Protein AF-A0A7S0HM77-F1 (afdb_monomer_lite)

Foldseek 3Di:
DVVVVVVVVVVVVVVVVPPPCCVVVVVVLVVLVVVLVVVLCPDPDRPVSVVLLVVLLVQAAQALDADLCRFLLNSLVSLVVSCVVVVPDQQQSLVSVLSRYDDRVVVVLSPDPPVVVVVSPSGDDGSLRSLLVSCVPRHDPCSLVVLVVVCLVLLAADPPHDPVNSVVVLVVSVVSNVSVCVSPVVPDDPVVVSLVSNLVRYPDPVSSVVVVVVVVVVVVVVDDD

Radius of gyration: 23.41 Å; chains: 1; bounding box: 49×48×68 Å

Structure (mmCIF, N/CA/C/O backbone):
data_AF-A0A7S0HM77-F1
#
_entry.id   AF-A0A7S0HM77-F1
#
loop_
_atom_site.group_PDB
_atom_site.id
_atom_site.type_symbol
_atom_site.label_atom_id
_atom_site.label_alt_id
_atom_site.label_comp_id
_atom_site.label_asym_id
_atom_site.label_entity_id
_atom_site.label_seq_id
_atom_site.pdbx_PDB_ins_code
_atom_site.Cartn_x
_atom_site.Cartn_y
_atom_site.Cartn_z
_atom_site.occupancy
_atom_site.B_iso_or_equiv
_atom_site.auth_seq_id
_atom_site.auth_comp_id
_atom_site.auth_asym_id
_atom_site.auth_atom_id
_atom_site.pdbx_PDB_model_num
ATOM 1 N N . LEU A 1 1 ? -20.124 22.676 -26.990 1.00 45.91 1 LEU A N 1
ATOM 2 C CA . LEU A 1 1 ? -20.648 21.441 -27.622 1.00 45.91 1 LEU A CA 1
ATOM 3 C C . LEU A 1 1 ? -19.642 20.806 -28.589 1.00 45.91 1 LEU A C 1
ATOM 5 O O . LEU A 1 1 ? -19.719 19.599 -28.763 1.00 45.91 1 LEU A O 1
ATOM 9 N N . ASP A 1 2 ? -18.667 21.551 -29.132 1.00 46.31 2 ASP A N 1
ATOM 10 C CA . ASP A 1 2 ? -17.665 20.986 -30.058 1.00 46.31 2 ASP A CA 1
ATOM 11 C C . ASP A 1 2 ? -16.464 20.284 -29.394 1.00 46.31 2 ASP A C 1
ATOM 13 O O . ASP A 1 2 ? -16.026 19.252 -29.892 1.00 46.31 2 ASP A O 1
ATOM 17 N N . GLN A 1 3 ? -15.998 20.716 -28.215 1.00 39.06 3 GLN A N 1
ATOM 18 C CA . GLN A 1 3 ? -14.872 20.052 -27.520 1.00 39.06 3 GLN A CA 1
ATOM 19 C C . GLN A 1 3 ? -15.181 18.621 -27.051 1.00 39.06 3 GLN A C 1
ATOM 21 O O . GLN A 1 3 ? -14.311 17.755 -27.040 1.00 39.06 3 GLN A O 1
ATOM 26 N N . THR A 1 4 ? -16.436 18.334 -26.703 1.00 40.44 4 THR A N 1
ATOM 27 C CA . THR A 1 4 ? -16.858 16.992 -26.269 1.00 40.44 4 THR A CA 1
ATOM 28 C C . THR A 1 4 ? -16.917 16.004 -27.441 1.00 40.44 4 THR A C 1
ATOM 30 O O . THR A 1 4 ? -16.856 14.796 -27.237 1.00 40.44 4 THR A O 1
ATOM 33 N N . ARG A 1 5 ? -17.021 16.509 -28.678 1.00 35.56 5 ARG A N 1
ATOM 34 C CA . ARG A 1 5 ? -17.137 15.704 -29.900 1.00 35.56 5 ARG A CA 1
ATOM 35 C C . ARG A 1 5 ? -15.777 15.291 -30.466 1.00 35.56 5 ARG A C 1
ATOM 37 O O . ARG A 1 5 ? -15.691 14.214 -31.050 1.00 35.56 5 ARG A O 1
ATOM 44 N N . GLU A 1 6 ? -14.734 16.096 -30.259 1.00 42.84 6 GLU A N 1
ATOM 45 C CA . GLU A 1 6 ? -13.351 15.719 -30.588 1.00 42.84 6 GLU A CA 1
ATOM 46 C C . GLU A 1 6 ? -12.786 14.690 -29.606 1.00 42.84 6 GLU A C 1
ATOM 48 O O . GLU A 1 6 ? -12.268 13.669 -30.047 1.00 42.84 6 GLU A O 1
ATOM 53 N N . HIS A 1 7 ? -13.019 14.857 -28.298 1.00 38.28 7 HIS A N 1
ATOM 54 C CA . HIS A 1 7 ? -12.593 13.873 -27.290 1.00 38.28 7 HIS A CA 1
ATOM 55 C C . HIS A 1 7 ? -13.216 12.483 -27.514 1.00 38.28 7 HIS A C 1
ATOM 57 O O . HIS A 1 7 ? -12.565 11.460 -27.324 1.00 38.28 7 HIS A O 1
ATOM 63 N N . PHE A 1 8 ? -14.475 12.422 -27.963 1.00 33.50 8 PHE A N 1
ATOM 64 C CA . PHE A 1 8 ? -15.115 11.149 -28.309 1.00 33.50 8 PHE A CA 1
ATOM 65 C C . PHE A 1 8 ? -14.560 10.528 -29.596 1.00 33.50 8 PHE A C 1
ATOM 67 O O . PHE A 1 8 ? -14.579 9.306 -29.723 1.00 33.50 8 PHE A O 1
ATOM 74 N N . ARG A 1 9 ? -14.063 11.339 -30.538 1.00 36.72 9 ARG A N 1
ATOM 75 C CA . ARG A 1 9 ? -13.456 10.851 -31.782 1.00 36.72 9 ARG A CA 1
ATOM 76 C C . ARG A 1 9 ? -12.056 10.292 -31.528 1.00 36.72 9 ARG A C 1
ATOM 78 O O . ARG A 1 9 ? -11.776 9.204 -32.003 1.00 36.72 9 ARG A O 1
ATOM 85 N N . GLU A 1 10 ? -11.250 10.942 -30.691 1.00 39.28 10 GLU A N 1
ATOM 86 C CA . GLU A 1 10 ? -9.927 10.435 -30.287 1.00 39.28 10 GLU A CA 1
ATOM 87 C C . GLU A 1 10 ? -10.017 9.114 -29.508 1.00 39.28 10 GLU A C 1
ATOM 89 O O . GLU A 1 10 ? -9.254 8.185 -29.764 1.00 39.28 10 GLU A O 1
ATOM 94 N N . VAL A 1 11 ? -10.999 8.979 -28.608 1.00 38.69 11 VAL A N 1
ATOM 95 C CA . VAL A 1 11 ? -11.239 7.721 -27.878 1.00 38.69 11 VAL A CA 1
ATOM 96 C C . VAL A 1 11 ? -11.776 6.627 -28.808 1.00 38.69 11 VAL A C 1
ATOM 98 O O . VAL A 1 11 ? -11.404 5.463 -28.673 1.00 38.69 11 VAL A O 1
ATOM 101 N N . HIS A 1 12 ? -12.624 6.979 -29.777 1.00 33.72 12 HIS A N 1
ATOM 102 C CA . HIS A 1 12 ? -13.152 6.034 -30.762 1.00 33.72 12 HIS A CA 1
ATOM 103 C C . HIS A 1 12 ? -12.078 5.576 -31.767 1.00 33.72 12 HIS A C 1
ATOM 105 O O . HIS A 1 12 ? -12.023 4.392 -32.093 1.00 33.72 12 HIS A O 1
ATOM 111 N N . ASP A 1 13 ? -11.180 6.466 -32.195 1.00 34.53 13 ASP A N 1
ATOM 112 C CA . ASP A 1 13 ? -10.056 6.141 -33.081 1.00 34.53 13 ASP A CA 1
ATOM 113 C C . ASP A 1 13 ? -8.978 5.318 -32.352 1.00 34.53 13 ASP A C 1
ATOM 115 O O . ASP A 1 13 ? -8.419 4.386 -32.933 1.00 34.53 13 ASP A O 1
ATOM 119 N N . ALA A 1 14 ? -8.766 5.553 -31.049 1.00 36.50 14 ALA A N 1
ATOM 120 C CA . ALA A 1 14 ? -7.913 4.713 -30.200 1.00 36.50 14 ALA A CA 1
ATOM 121 C C . ALA A 1 14 ? -8.467 3.285 -30.011 1.00 36.50 14 ALA A C 1
ATOM 123 O O . ALA A 1 14 ? -7.701 2.329 -29.884 1.00 36.50 14 ALA A O 1
ATOM 124 N N . LEU A 1 15 ? -9.794 3.117 -30.026 1.00 32.94 15 LEU A N 1
ATOM 125 C CA . LEU A 1 15 ? -10.459 1.812 -29.920 1.00 32.94 15 LEU A CA 1
ATOM 126 C C . LEU A 1 15 ? -10.602 1.095 -31.278 1.00 32.94 15 LEU A C 1
ATOM 128 O O . LEU A 1 15 ? -10.691 -0.133 -31.317 1.00 32.94 15 LEU A O 1
ATOM 132 N N . ALA A 1 16 ? -10.581 1.829 -32.397 1.00 30.67 16 ALA A N 1
ATOM 133 C CA . ALA A 1 16 ? -10.726 1.284 -33.751 1.00 30.67 16 ALA A CA 1
ATOM 134 C C . ALA A 1 16 ? -9.478 0.539 -34.276 1.00 30.67 16 ALA A C 1
ATOM 136 O O . ALA A 1 16 ? -9.572 -0.214 -35.246 1.00 30.67 16 ALA A O 1
ATOM 137 N N . PHE A 1 17 ? -8.323 0.675 -33.617 1.00 34.56 17 PHE A N 1
ATOM 138 C CA . PHE A 1 17 ? -7.067 -0.002 -33.985 1.00 34.56 17 PHE A CA 1
ATOM 139 C C . PHE A 1 17 ? -6.995 -1.498 -33.602 1.00 34.56 17 PHE A C 1
ATOM 141 O O . PHE A 1 17 ? -6.012 -2.180 -33.906 1.00 34.56 17 PHE A O 1
ATOM 148 N N . LEU A 1 18 ? -8.022 -2.033 -32.936 1.00 39.44 18 LEU A N 1
ATOM 149 C CA . LEU A 1 18 ? -7.933 -3.298 -32.200 1.00 39.44 18 LEU A CA 1
ATOM 150 C C . LEU A 1 18 ? -8.139 -4.630 -32.962 1.00 39.44 18 LEU A C 1
ATOM 152 O O . LEU A 1 18 ? -7.709 -5.637 -32.408 1.00 39.44 18 LEU A O 1
ATOM 156 N N . PRO A 1 19 ? -8.692 -4.760 -34.189 1.00 30.61 19 PRO A N 1
ATOM 157 C CA . PRO A 1 19 ? -8.854 -6.111 -34.759 1.00 30.61 19 PRO A CA 1
ATOM 158 C C . PRO A 1 19 ? -7.646 -6.629 -35.561 1.00 30.61 19 PRO A C 1
ATOM 160 O O . PRO A 1 19 ? -7.398 -7.831 -35.583 1.00 30.61 19 PRO A O 1
ATOM 163 N N . GLY A 1 20 ? -6.889 -5.747 -36.228 1.00 29.81 20 GLY A N 1
ATOM 164 C CA . GLY A 1 20 ? -5.808 -6.144 -37.150 1.00 29.81 20 GLY A CA 1
ATOM 165 C C . GLY A 1 20 ? -4.398 -6.156 -36.546 1.00 29.81 20 GLY A C 1
ATOM 166 O O . GLY A 1 20 ? -3.536 -6.896 -37.013 1.00 29.81 20 GLY A O 1
ATOM 167 N N . CYS A 1 21 ? -4.156 -5.369 -35.490 1.00 30.28 21 CYS A N 1
ATOM 168 C CA . CYS A 1 21 ? -2.819 -5.173 -34.916 1.00 30.28 21 CYS A CA 1
ATO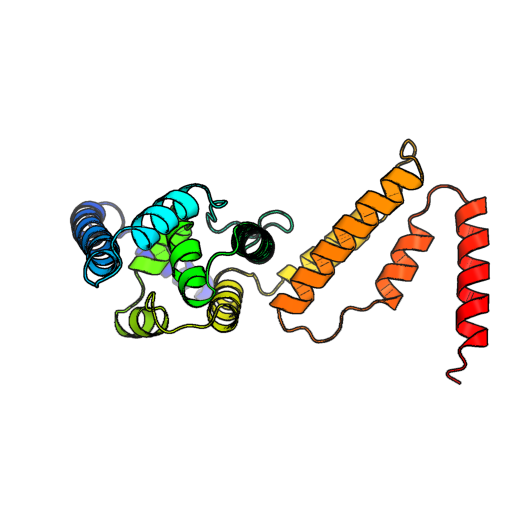M 169 C C . CYS A 1 21 ? -2.419 -6.257 -33.893 1.00 30.28 21 CYS A C 1
ATOM 171 O O . CYS A 1 21 ? -1.231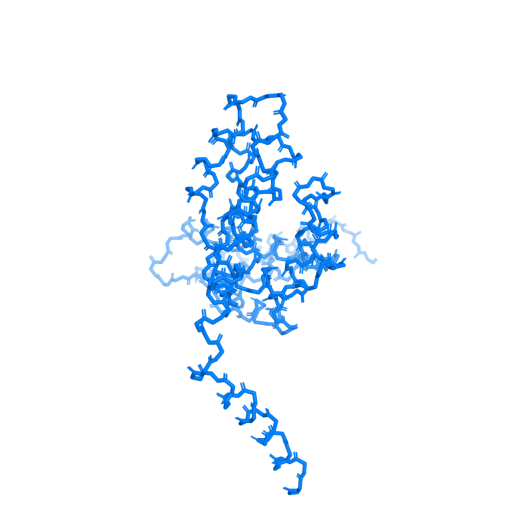 -6.499 -33.675 1.00 30.28 21 CYS A O 1
ATOM 173 N N . MET A 1 22 ? -3.391 -6.980 -33.318 1.00 29.48 22 MET A N 1
ATOM 174 C CA . MET A 1 22 ? -3.129 -7.958 -32.250 1.00 29.48 22 MET A CA 1
ATOM 175 C C . MET A 1 22 ? -2.257 -9.144 -32.688 1.00 29.48 22 MET A C 1
ATOM 177 O O . MET A 1 22 ? -1.504 -9.665 -31.872 1.00 29.48 22 MET A O 1
ATOM 181 N N . HIS A 1 23 ? -2.295 -9.563 -33.958 1.00 31.00 23 HIS A N 1
ATOM 182 C CA . HIS A 1 23 ? -1.483 -10.700 -34.425 1.00 31.00 23 HIS A CA 1
ATOM 183 C C . HIS A 1 23 ? 0.008 -10.349 -34.592 1.00 31.00 23 HIS A C 1
ATOM 185 O O . HIS A 1 23 ? 0.880 -11.151 -34.252 1.00 31.00 23 HIS A O 1
ATOM 191 N N . GLN A 1 24 ? 0.322 -9.139 -35.066 1.00 30.73 24 GLN A N 1
ATOM 192 C CA . GLN A 1 24 ? 1.709 -8.671 -35.179 1.00 30.73 24 GLN A CA 1
ATOM 193 C C . GLN A 1 24 ? 2.266 -8.234 -33.820 1.00 30.73 24 GLN A C 1
ATOM 195 O O . GLN A 1 24 ? 3.401 -8.578 -33.494 1.00 30.73 24 GLN A O 1
ATOM 200 N N . GLN A 1 25 ? 1.456 -7.576 -32.983 1.00 33.28 25 GLN A N 1
ATOM 201 C CA . GLN A 1 25 ? 1.860 -7.203 -31.627 1.00 33.28 25 GLN A CA 1
ATOM 202 C C . GLN A 1 25 ? 2.093 -8.426 -30.739 1.00 33.28 25 GLN A C 1
ATOM 204 O O . GLN A 1 25 ? 3.111 -8.460 -30.064 1.00 33.28 25 GLN A O 1
ATOM 209 N N . ALA A 1 26 ? 1.253 -9.469 -30.787 1.00 33.00 26 ALA A N 1
ATOM 210 C CA . ALA A 1 26 ? 1.479 -10.697 -30.013 1.00 33.00 26 ALA A CA 1
ATOM 211 C C . ALA A 1 26 ? 2.798 -11.406 -30.378 1.00 33.00 26 ALA A C 1
ATOM 213 O O . ALA A 1 26 ? 3.449 -11.988 -29.511 1.00 33.00 26 ALA A O 1
ATOM 214 N N . THR A 1 27 ? 3.220 -11.322 -31.643 1.00 37.81 27 THR A N 1
ATOM 215 C CA . THR A 1 27 ? 4.477 -11.925 -32.113 1.00 37.81 27 THR A CA 1
ATOM 216 C C . THR A 1 27 ? 5.689 -11.131 -31.615 1.00 37.81 27 THR A C 1
ATOM 218 O O . THR A 1 27 ? 6.598 -11.708 -31.024 1.00 37.81 27 THR A O 1
ATOM 221 N N . VAL A 1 28 ? 5.656 -9.798 -31.739 1.00 40.00 28 VAL A N 1
ATOM 222 C CA . VAL A 1 28 ? 6.712 -8.901 -31.229 1.00 40.00 28 VAL A CA 1
ATOM 223 C C . VAL A 1 28 ? 6.779 -8.916 -29.694 1.00 40.00 28 VAL A C 1
ATOM 225 O O . VAL A 1 28 ? 7.864 -8.891 -29.116 1.00 40.00 28 VAL A O 1
ATOM 228 N N . LEU A 1 29 ? 5.630 -9.013 -29.018 1.00 38.53 29 LEU A N 1
ATOM 229 C CA . LEU A 1 29 ? 5.520 -9.188 -27.567 1.00 38.53 29 LEU A CA 1
ATOM 230 C C . LEU A 1 29 ? 6.148 -10.512 -27.124 1.00 38.53 29 LEU A C 1
ATOM 232 O O . LEU A 1 29 ? 6.959 -10.516 -26.204 1.00 38.53 29 LEU A O 1
ATOM 236 N N . GLY A 1 30 ? 5.853 -11.615 -27.819 1.00 40.03 30 GLY A N 1
ATOM 237 C CA . GLY A 1 30 ? 6.445 -12.922 -27.529 1.00 40.03 30 GLY A CA 1
ATOM 238 C C . GLY A 1 30 ? 7.963 -12.975 -27.751 1.00 40.03 30 GLY A C 1
ATOM 239 O O . GLY A 1 30 ? 8.663 -13.701 -27.045 1.00 40.03 30 GLY A O 1
ATOM 240 N N . GLU A 1 31 ? 8.496 -12.198 -28.696 1.00 41.75 31 GLU A N 1
ATOM 241 C CA . GLU A 1 31 ? 9.940 -12.071 -28.936 1.00 41.75 31 GLU A CA 1
ATOM 242 C C . GLU A 1 31 ? 10.631 -11.195 -27.885 1.00 41.75 31 GLU A C 1
ATOM 244 O O . GLU A 1 31 ? 11.683 -11.580 -27.372 1.00 41.75 31 GLU A O 1
ATOM 249 N N . LYS A 1 32 ? 10.017 -10.074 -27.486 1.00 41.59 32 LYS A N 1
ATOM 250 C CA . LYS A 1 32 ? 10.525 -9.212 -26.406 1.00 41.59 32 LYS A CA 1
ATOM 251 C C . LYS A 1 32 ? 10.455 -9.886 -25.036 1.00 41.59 32 LYS A C 1
ATOM 253 O O . LYS A 1 32 ? 11.398 -9.771 -24.260 1.00 41.59 32 LYS A O 1
ATOM 258 N N . GLU A 1 33 ? 9.400 -10.650 -24.752 1.00 45.00 33 GLU A N 1
ATOM 259 C CA . GLU A 1 33 ? 9.308 -11.470 -23.538 1.00 45.00 33 GLU A CA 1
ATOM 260 C C . GLU A 1 33 ? 10.389 -12.555 -23.513 1.00 45.00 33 GLU A C 1
ATOM 262 O O . GLU A 1 33 ? 11.032 -12.760 -22.484 1.00 45.00 33 GLU A O 1
ATOM 267 N N . LYS A 1 34 ? 10.652 -13.219 -24.646 1.00 48.22 34 LYS A N 1
ATOM 268 C CA . LYS A 1 34 ? 11.762 -14.176 -24.757 1.00 48.22 34 LYS A CA 1
ATOM 269 C C . LYS A 1 34 ? 13.121 -13.501 -24.601 1.00 48.22 34 LYS A C 1
ATOM 271 O O . LYS A 1 34 ? 13.978 -14.080 -23.946 1.00 48.22 34 LYS A O 1
ATOM 276 N N . ALA A 1 35 ? 13.321 -12.302 -25.146 1.00 48.34 35 ALA A N 1
ATOM 277 C CA . ALA A 1 35 ? 14.562 -11.546 -24.997 1.00 48.34 35 ALA A CA 1
ATOM 278 C C . ALA A 1 35 ? 14.788 -11.099 -23.543 1.00 48.34 35 ALA A C 1
ATOM 280 O O . ALA A 1 35 ? 15.867 -11.331 -23.010 1.00 48.34 35 ALA A O 1
ATOM 281 N N . PHE A 1 36 ? 13.758 -10.583 -22.864 1.00 46.31 36 PHE A N 1
ATOM 282 C CA . PHE A 1 36 ? 13.791 -10.233 -21.437 1.00 46.31 36 PHE A CA 1
ATOM 283 C C . PHE A 1 36 ? 14.129 -11.453 -20.561 1.00 46.31 36 PHE A C 1
ATOM 285 O O . PHE A 1 36 ? 15.032 -11.400 -19.730 1.00 46.31 36 PHE A O 1
ATOM 292 N N . LEU A 1 37 ? 13.473 -12.594 -20.809 1.00 49.38 37 LEU A N 1
ATOM 293 C CA . LEU A 1 37 ? 13.734 -13.861 -20.108 1.00 49.38 37 LEU A CA 1
ATOM 294 C C . LEU A 1 37 ? 15.070 -14.524 -20.503 1.00 49.38 37 LEU A C 1
ATOM 296 O O . LEU A 1 37 ? 15.586 -15.372 -19.772 1.00 49.38 37 LEU A O 1
ATOM 300 N N . SER A 1 38 ? 15.629 -14.178 -21.665 1.00 43.44 38 SER A N 1
ATOM 301 C CA . SER A 1 38 ? 16.917 -14.690 -22.144 1.00 43.44 38 SER A CA 1
ATOM 302 C C . SER A 1 38 ? 18.091 -13.834 -21.664 1.00 43.44 38 SER A C 1
ATOM 304 O O . SER A 1 38 ? 19.146 -14.392 -21.370 1.00 43.44 38 SER A O 1
ATOM 306 N N . SER A 1 39 ? 17.915 -12.518 -21.511 1.00 44.31 39 SER A N 1
ATOM 307 C CA . SER A 1 39 ? 18.938 -11.609 -20.969 1.00 44.31 39 SER A CA 1
ATOM 308 C C . SER A 1 39 ? 19.244 -11.914 -19.499 1.00 44.31 39 SER A C 1
ATOM 310 O O . SER A 1 39 ? 20.382 -11.798 -19.059 1.00 44.31 39 SER A O 1
ATOM 312 N N . THR A 1 40 ? 18.272 -12.456 -18.757 1.00 43.75 40 THR A N 1
ATOM 313 C CA . THR A 1 40 ? 18.495 -12.972 -17.397 1.00 43.75 40 THR A CA 1
ATOM 314 C C . THR A 1 40 ? 19.366 -14.240 -17.333 1.00 43.75 40 THR A C 1
ATOM 316 O O . THR A 1 40 ? 19.809 -14.611 -16.244 1.00 43.75 40 THR A O 1
ATOM 319 N N . ASN A 1 41 ? 19.642 -14.911 -18.463 1.00 43.22 41 ASN A N 1
ATOM 320 C CA . ASN A 1 41 ? 20.392 -16.177 -18.510 1.00 43.22 41 ASN A CA 1
ATOM 321 C C . ASN A 1 41 ? 21.883 -16.035 -18.870 1.00 43.22 41 ASN A C 1
ATOM 323 O O . ASN A 1 41 ? 22.628 -17.003 -18.699 1.00 43.22 41 ASN A O 1
ATOM 327 N N . SER A 1 42 ? 22.352 -14.880 -19.349 1.00 37.91 42 SER A N 1
ATOM 328 C CA . SER A 1 42 ? 23.751 -14.701 -19.763 1.00 37.91 42 SER A CA 1
ATOM 329 C C . SER A 1 42 ? 24.575 -13.984 -18.692 1.00 37.91 42 SER A C 1
ATOM 331 O O . SER A 1 42 ? 24.702 -12.766 -18.695 1.00 37.91 42 SER A O 1
ATOM 333 N N . GLY A 1 43 ? 25.155 -14.750 -17.766 1.00 36.75 43 GLY A N 1
ATOM 334 C CA . GLY A 1 43 ? 26.163 -14.254 -16.828 1.00 36.75 43 GLY A CA 1
ATOM 335 C C . GLY A 1 43 ? 26.427 -15.233 -15.687 1.00 36.75 43 GLY A C 1
ATOM 336 O O . GLY A 1 43 ? 25.509 -15.762 -15.070 1.00 36.75 43 GLY A O 1
ATOM 337 N N . THR A 1 44 ? 27.697 -15.502 -15.422 1.00 37.41 44 THR A N 1
ATOM 338 C CA . THR A 1 44 ? 28.247 -16.446 -14.437 1.00 37.41 44 THR A CA 1
ATOM 339 C C . THR A 1 44 ? 27.592 -16.347 -13.049 1.00 37.41 44 THR A C 1
ATOM 341 O O . THR A 1 44 ? 27.890 -15.451 -12.269 1.00 37.41 44 THR A O 1
ATOM 344 N N . GLY A 1 45 ? 26.674 -17.273 -12.753 1.00 40.31 45 GLY A N 1
ATOM 345 C CA . GLY A 1 45 ? 25.928 -17.353 -11.486 1.00 40.31 45 GLY A CA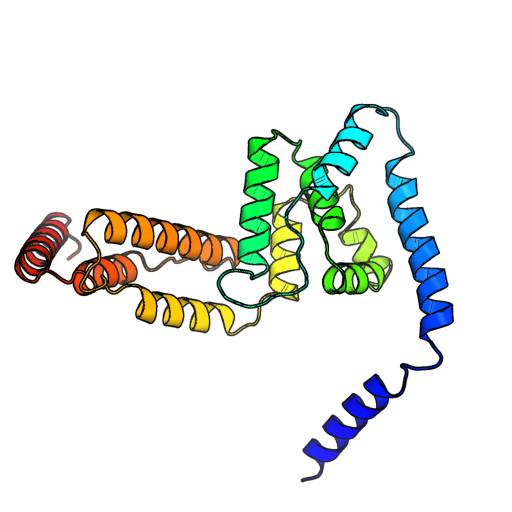 1
ATOM 346 C C . GLY A 1 45 ? 24.630 -18.160 -11.623 1.00 40.31 45 GLY A C 1
ATOM 347 O O . GLY A 1 45 ? 23.568 -17.727 -11.188 1.00 40.31 45 GLY A O 1
ATOM 348 N N . SER A 1 46 ? 24.685 -19.304 -12.314 1.00 44.53 46 SER A N 1
ATOM 349 C CA . SER A 1 46 ? 23.507 -20.009 -12.853 1.00 44.53 46 SER A CA 1
ATOM 350 C C . SER A 1 46 ? 22.585 -20.673 -11.810 1.00 44.53 46 SER A C 1
ATOM 352 O O . SER A 1 46 ? 21.499 -21.115 -12.193 1.00 44.53 46 SER A O 1
ATOM 354 N N . ALA A 1 47 ? 22.987 -20.787 -10.541 1.00 42.75 47 ALA A N 1
ATOM 355 C CA . ALA A 1 47 ? 22.165 -21.409 -9.496 1.00 42.75 47 ALA A CA 1
ATOM 356 C C . ALA A 1 47 ? 21.196 -20.392 -8.859 1.00 42.75 47 ALA A C 1
ATOM 358 O O . ALA A 1 47 ? 19.989 -20.538 -9.007 1.00 42.75 47 ALA A O 1
ATOM 359 N N . GLY A 1 48 ? 21.706 -19.288 -8.296 1.00 50.34 48 GLY A N 1
ATOM 360 C CA . GLY A 1 48 ? 20.877 -18.302 -7.581 1.00 50.34 48 GLY A CA 1
ATOM 361 C C . GLY A 1 48 ? 19.863 -17.541 -8.451 1.00 50.34 48 GLY A C 1
ATOM 362 O O . GLY A 1 48 ? 18.771 -17.230 -7.988 1.00 50.34 48 GLY A O 1
ATOM 363 N N . ARG A 1 49 ? 20.156 -17.294 -9.739 1.00 51.41 49 ARG A N 1
ATOM 364 C CA . ARG A 1 49 ? 19.228 -16.580 -10.646 1.00 51.41 49 ARG A CA 1
ATOM 365 C C . ARG A 1 49 ? 17.982 -17.382 -11.029 1.00 51.41 49 ARG A C 1
ATOM 367 O O . ARG A 1 49 ? 16.903 -16.808 -11.173 1.00 51.41 49 ARG A O 1
ATOM 374 N N . LYS A 1 50 ? 18.100 -18.709 -11.164 1.00 56.16 50 LYS A N 1
ATOM 375 C CA . LYS A 1 50 ? 16.940 -19.581 -11.430 1.00 56.16 50 LYS A CA 1
ATOM 376 C C . LYS A 1 50 ? 16.008 -19.651 -10.222 1.00 56.16 50 LYS A C 1
ATOM 378 O O . LYS A 1 50 ? 14.791 -19.711 -10.401 1.00 56.16 50 LYS A O 1
ATOM 383 N N . ASP A 1 51 ? 16.575 -19.583 -9.022 1.00 69.12 51 ASP A N 1
ATOM 384 C CA . ASP A 1 51 ? 15.821 -19.596 -7.771 1.00 69.12 51 ASP A CA 1
ATOM 385 C C . ASP A 1 51 ? 15.012 -18.306 -7.589 1.00 69.12 51 ASP A C 1
ATOM 387 O O . ASP A 1 51 ? 13.834 -18.371 -7.240 1.00 69.12 51 ASP A O 1
ATOM 391 N N . ILE A 1 52 ? 15.578 -17.149 -7.949 1.00 70.88 52 ILE A N 1
ATOM 392 C CA . ILE A 1 52 ? 14.867 -15.859 -7.906 1.00 70.88 52 ILE A CA 1
ATOM 393 C C . ILE A 1 52 ? 13.721 -15.820 -8.906 1.00 70.88 52 ILE A C 1
ATOM 395 O O . ILE A 1 52 ? 12.628 -15.390 -8.561 1.00 70.88 52 ILE A O 1
ATOM 399 N N . TYR A 1 53 ? 13.926 -16.301 -10.135 1.00 74.62 53 TYR A N 1
ATOM 400 C CA . TYR A 1 53 ? 12.848 -16.351 -11.122 1.00 74.62 53 TYR A CA 1
ATOM 401 C C . TYR A 1 53 ? 11.686 -17.239 -10.657 1.00 74.62 53 TYR A C 1
ATOM 403 O O . TYR A 1 53 ? 10.517 -16.908 -10.865 1.00 74.62 53 TYR A O 1
ATOM 411 N N . LYS A 1 54 ? 12.001 -18.368 -10.009 1.00 79.44 54 LYS A N 1
ATOM 412 C CA . LYS A 1 54 ? 10.998 -19.262 -9.427 1.00 79.44 54 LYS A CA 1
ATOM 413 C C . LYS A 1 54 ? 10.260 -18.583 -8.271 1.00 79.44 54 LYS A C 1
ATOM 415 O O . LYS A 1 54 ? 9.038 -18.577 -8.283 1.00 79.44 54 LYS A O 1
ATOM 420 N N . PHE A 1 55 ? 10.984 -17.949 -7.352 1.00 85.50 55 PHE A N 1
ATOM 421 C CA . PHE A 1 55 ? 10.406 -17.180 -6.249 1.00 85.50 55 PHE A CA 1
ATOM 422 C C . PHE A 1 55 ? 9.524 -16.019 -6.737 1.00 85.50 55 PHE A C 1
ATOM 424 O O . PHE A 1 55 ? 8.396 -15.847 -6.287 1.00 85.50 55 PHE A O 1
ATOM 431 N N . ALA A 1 56 ? 9.989 -15.254 -7.723 1.00 83.62 56 ALA A N 1
ATOM 432 C CA . ALA A 1 56 ? 9.280 -14.093 -8.252 1.00 83.62 56 ALA A CA 1
ATOM 433 C C . ALA A 1 56 ? 7.955 -14.454 -8.948 1.00 83.62 56 ALA A C 1
ATOM 435 O O . ALA A 1 56 ? 7.052 -13.622 -9.083 1.00 83.62 56 ALA A O 1
ATOM 436 N N . LYS A 1 57 ? 7.792 -15.711 -9.383 1.00 83.69 57 LYS A N 1
ATOM 437 C CA . LYS A 1 57 ? 6.497 -16.206 -9.866 1.00 83.69 57 LYS A CA 1
ATOM 438 C C . LYS A 1 57 ? 5.459 -16.319 -8.757 1.00 83.69 57 LYS A C 1
ATOM 440 O O . LYS A 1 57 ? 4.291 -16.074 -9.060 1.00 83.69 57 LYS A O 1
ATOM 445 N N . ASP A 1 58 ? 5.899 -16.622 -7.541 1.00 87.94 58 ASP A N 1
ATOM 446 C CA . ASP A 1 58 ? 5.057 -16.819 -6.360 1.00 87.94 58 ASP A CA 1
ATOM 447 C C . ASP A 1 58 ? 4.740 -15.498 -5.636 1.00 87.94 58 ASP A C 1
ATOM 449 O O . ASP A 1 58 ? 3.846 -15.454 -4.790 1.00 87.94 58 ASP A O 1
ATOM 453 N N . LEU A 1 59 ? 5.420 -14.401 -5.996 1.00 91.31 59 LEU A N 1
ATOM 454 C CA . LEU A 1 59 ? 5.076 -13.064 -5.516 1.00 91.31 59 LEU A CA 1
ATOM 455 C C . LEU A 1 59 ? 3.639 -12.670 -5.914 1.00 91.31 59 LEU A C 1
ATOM 457 O O . LEU A 1 59 ? 3.185 -13.015 -7.017 1.00 91.31 59 LEU A O 1
ATOM 461 N N . PRO A 1 60 ? 2.940 -11.889 -5.062 1.00 92.25 60 PRO A N 1
ATOM 462 C CA . PRO A 1 60 ? 1.631 -11.331 -5.385 1.00 92.25 60 PRO A CA 1
ATOM 463 C C . PRO A 1 60 ? 1.646 -10.633 -6.744 1.00 92.25 60 PRO A C 1
ATOM 465 O O . PRO A 1 60 ? 2.573 -9.886 -7.053 1.00 92.25 60 PRO A O 1
ATOM 468 N N . LYS A 1 61 ? 0.617 -10.865 -7.564 1.00 93.38 61 LYS A N 1
ATOM 469 C CA . LYS A 1 61 ? 0.510 -10.225 -8.879 1.00 93.38 61 LYS A CA 1
ATOM 470 C C . LYS A 1 61 ? -0.165 -8.867 -8.778 1.00 93.38 61 LYS A C 1
ATOM 472 O O . LYS A 1 61 ? -1.162 -8.729 -8.076 1.00 93.38 61 LYS A O 1
ATOM 477 N N . PHE A 1 62 ? 0.345 -7.910 -9.545 1.00 93.25 62 PHE A N 1
ATOM 478 C CA . PHE A 1 62 ? -0.297 -6.614 -9.751 1.00 93.25 62 PHE A CA 1
ATOM 479 C C . PHE A 1 62 ? -0.980 -6.572 -11.114 1.00 93.25 62 PHE A C 1
ATOM 481 O O . PHE A 1 62 ? -0.327 -6.822 -12.126 1.00 93.25 62 PHE A O 1
ATOM 488 N N . ASN A 1 63 ? -2.274 -6.252 -11.164 1.00 91.06 63 ASN A N 1
ATOM 489 C CA . ASN A 1 63 ? -3.046 -6.155 -12.407 1.00 91.06 63 ASN A CA 1
ATOM 490 C C . ASN A 1 63 ? -3.511 -4.725 -12.714 1.00 91.06 63 ASN A C 1
ATOM 492 O O . ASN A 1 63 ? -4.356 -4.545 -13.589 1.00 91.06 63 ASN A O 1
ATOM 496 N N . GLY A 1 64 ? -2.948 -3.713 -12.050 1.00 86.38 64 GLY A N 1
ATOM 497 C CA . GLY A 1 64 ? -3.333 -2.317 -12.261 1.00 86.38 64 GLY A CA 1
ATOM 498 C C . GLY A 1 64 ? -4.513 -1.873 -11.399 1.00 86.38 64 GLY A C 1
ATOM 499 O O . GLY A 1 64 ? -5.189 -0.905 -11.738 1.00 86.38 64 GLY A O 1
ATOM 500 N N . GLU A 1 65 ? -4.801 -2.588 -10.311 1.00 88.56 65 GLU A N 1
ATOM 501 C CA . GLU A 1 65 ? -5.835 -2.201 -9.363 1.00 88.56 65 GLU A CA 1
ATOM 502 C C . GLU A 1 65 ? -5.483 -0.872 -8.665 1.00 88.56 65 GLU A C 1
ATOM 504 O O . GLU A 1 65 ? -4.345 -0.633 -8.256 1.00 88.56 65 GLU A O 1
ATOM 509 N N . CYS A 1 66 ? -6.484 -0.002 -8.499 1.00 83.19 66 CYS A N 1
ATOM 510 C CA . CYS A 1 66 ? -6.338 1.321 -7.871 1.00 83.19 66 CYS A CA 1
ATOM 511 C C . CYS A 1 66 ? -7.177 1.476 -6.592 1.00 83.19 66 CYS A C 1
ATOM 513 O O . CYS A 1 66 ? -7.321 2.585 -6.069 1.00 83.19 66 CYS A O 1
ATOM 515 N N . ASP A 1 67 ? -7.783 0.394 -6.099 1.00 83.31 67 ASP A N 1
ATOM 516 C CA . ASP A 1 67 ? -8.532 0.424 -4.846 1.00 83.31 67 ASP A CA 1
ATOM 517 C C . ASP A 1 67 ? -7.598 0.484 -3.632 1.00 83.31 67 ASP A C 1
ATOM 519 O O . ASP A 1 67 ? -6.428 0.134 -3.694 1.00 83.31 67 ASP A O 1
ATOM 523 N N . ILE A 1 68 ? -8.115 0.944 -2.496 1.00 79.44 68 ILE A N 1
ATOM 524 C CA . ILE A 1 68 ? -7.295 1.238 -1.312 1.00 79.44 68 ILE A CA 1
ATOM 525 C C . ILE A 1 68 ? -6.589 -0.005 -0.762 1.00 79.44 68 ILE A C 1
ATOM 527 O O . ILE A 1 68 ? -5.514 0.135 -0.188 1.00 79.44 68 ILE A O 1
ATOM 531 N N . ASN A 1 69 ? -7.167 -1.196 -0.944 1.00 81.06 69 ASN A N 1
ATOM 532 C CA . ASN A 1 69 ? -6.643 -2.440 -0.381 1.00 81.06 69 ASN A CA 1
ATOM 533 C C . ASN A 1 69 ? -5.750 -3.215 -1.365 1.00 81.06 69 ASN A C 1
ATOM 535 O O . ASN A 1 69 ? -4.972 -4.055 -0.925 1.00 81.06 69 ASN A O 1
ATOM 539 N N . ARG A 1 70 ? -5.874 -2.975 -2.676 1.00 85.44 70 ARG A N 1
ATOM 540 C CA . ARG A 1 70 ? -5.104 -3.651 -3.736 1.00 85.44 70 ARG A CA 1
ATOM 541 C C . ARG A 1 70 ? -4.343 -2.684 -4.644 1.00 85.44 70 ARG A C 1
ATOM 543 O O . ARG A 1 70 ? -3.899 -3.076 -5.713 1.00 85.44 70 ARG A O 1
ATOM 550 N N . SER A 1 71 ? -4.174 -1.430 -4.231 1.00 88.62 71 SER A N 1
ATOM 551 C CA . SER A 1 71 ? -3.418 -0.428 -4.986 1.00 88.62 71 SER A CA 1
ATOM 552 C C . SER A 1 71 ? -1.971 -0.848 -5.230 1.00 88.62 71 SER A C 1
ATOM 554 O O . SER A 1 71 ? -1.418 -1.671 -4.496 1.00 88.62 71 SER A O 1
ATOM 556 N N . VAL A 1 72 ? -1.312 -0.169 -6.173 1.00 89.44 72 VAL A N 1
ATOM 557 C CA . VAL A 1 72 ? 0.138 -0.297 -6.394 1.00 89.44 72 VAL A CA 1
ATOM 558 C C . VAL A 1 72 ? 0.948 -0.145 -5.101 1.00 89.44 72 VAL A C 1
ATOM 560 O O . VAL A 1 72 ? 1.911 -0.867 -4.895 1.00 89.44 72 VAL A O 1
ATOM 563 N N . VAL A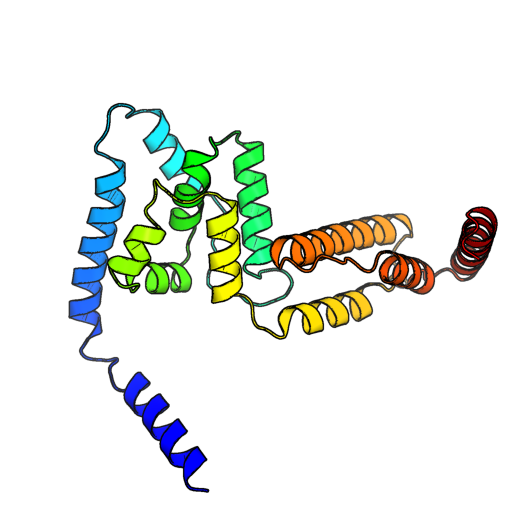 1 73 ? 0.519 0.718 -4.176 1.00 88.56 73 VAL A N 1
ATOM 564 C CA . VAL A 1 73 ? 1.160 0.900 -2.864 1.00 88.56 73 VAL A CA 1
ATOM 565 C C . VAL A 1 73 ? 1.030 -0.353 -1.992 1.00 88.56 73 VAL A C 1
ATOM 567 O O . VAL A 1 73 ? 1.999 -0.769 -1.360 1.00 88.56 73 VAL A O 1
ATOM 570 N N . SER A 1 74 ? -0.165 -0.950 -1.955 1.00 88.19 74 SER A N 1
ATOM 571 C CA . SER A 1 74 ? -0.438 -2.178 -1.194 1.00 88.19 74 SER A CA 1
ATOM 572 C C . SER A 1 74 ? 0.413 -3.326 -1.731 1.00 88.19 74 SER A C 1
ATOM 574 O O . SER A 1 74 ? 1.088 -4.018 -0.976 1.00 88.19 74 SER A O 1
ATOM 576 N N . TRP A 1 75 ? 0.451 -3.451 -3.057 1.00 93.31 75 TRP A N 1
ATOM 577 C CA . TRP A 1 75 ? 1.257 -4.447 -3.742 1.00 93.31 75 TRP A CA 1
ATOM 578 C C . TRP A 1 75 ? 2.763 -4.250 -3.514 1.00 93.31 75 TRP A C 1
ATOM 580 O O . TRP A 1 75 ? 3.442 -5.207 -3.153 1.00 93.31 75 TRP A O 1
ATOM 590 N N . LEU A 1 76 ? 3.283 -3.024 -3.651 1.00 92.38 76 LEU A N 1
ATOM 591 C CA . LEU A 1 76 ? 4.697 -2.711 -3.401 1.00 92.38 76 LEU A CA 1
ATOM 592 C C . LEU A 1 76 ? 5.105 -3.062 -1.966 1.00 92.38 76 LEU A C 1
ATOM 594 O O . LEU A 1 76 ? 6.166 -3.642 -1.764 1.00 92.38 76 LEU A O 1
ATOM 598 N N . LYS A 1 77 ? 4.250 -2.761 -0.980 1.00 90.06 77 LYS A N 1
ATOM 599 C CA . LYS A 1 77 ? 4.472 -3.123 0.426 1.00 90.06 77 LYS A CA 1
ATOM 600 C C . LYS A 1 77 ? 4.543 -4.641 0.619 1.00 90.06 77 LYS A C 1
ATOM 602 O O . LYS A 1 77 ? 5.432 -5.120 1.320 1.00 90.06 77 LYS A O 1
ATOM 607 N N . ASP A 1 78 ? 3.618 -5.388 0.022 1.00 91.38 78 ASP A N 1
ATOM 608 C CA . ASP A 1 78 ? 3.580 -6.847 0.154 1.00 91.38 78 ASP A CA 1
ATOM 609 C C . ASP A 1 78 ? 4.784 -7.501 -0.535 1.00 91.38 78 ASP A C 1
ATOM 611 O O . ASP A 1 78 ? 5.394 -8.414 0.020 1.00 91.38 78 ASP A O 1
ATOM 615 N N . VAL A 1 79 ? 5.170 -7.006 -1.713 1.00 92.94 79 VAL A N 1
ATOM 616 C CA . VAL A 1 79 ? 6.361 -7.469 -2.434 1.00 92.94 79 VAL A CA 1
ATOM 617 C C . VAL A 1 79 ? 7.637 -7.144 -1.656 1.00 92.94 79 VAL A C 1
ATOM 619 O O . VAL A 1 79 ? 8.448 -8.044 -1.450 1.00 92.94 79 VAL A O 1
ATOM 622 N N . GLU A 1 80 ? 7.796 -5.913 -1.160 1.00 92.75 80 GLU A N 1
ATOM 623 C CA . GLU A 1 80 ? 8.930 -5.506 -0.316 1.00 92.75 80 GLU A CA 1
ATOM 624 C C . GLU A 1 80 ? 9.048 -6.415 0.918 1.00 92.75 80 GLU A C 1
ATOM 626 O O . GLU A 1 80 ? 10.128 -6.923 1.218 1.00 92.75 80 GLU A O 1
ATOM 631 N N . HIS A 1 81 ? 7.927 -6.702 1.588 1.00 91.00 81 HIS A N 1
ATOM 632 C CA . HIS A 1 81 ? 7.904 -7.597 2.742 1.00 91.00 81 HIS A CA 1
ATOM 633 C C . HIS A 1 81 ? 8.355 -9.023 2.394 1.00 91.00 81 HIS A C 1
ATOM 635 O O . HIS A 1 81 ? 9.172 -9.596 3.114 1.00 91.00 81 HIS A O 1
ATOM 641 N N . GLN A 1 82 ? 7.858 -9.594 1.293 1.00 92.00 82 GLN A N 1
ATOM 642 C CA . GLN A 1 82 ? 8.247 -10.936 0.844 1.00 92.00 82 GLN A CA 1
ATOM 643 C C . GLN A 1 82 ? 9.732 -10.996 0.463 1.00 92.00 82 GLN A C 1
ATOM 645 O O . GLN A 1 82 ? 10.434 -11.929 0.848 1.00 92.00 82 GLN A O 1
ATOM 650 N N . LEU A 1 83 ? 10.235 -9.983 -0.245 1.00 90.88 83 LEU A N 1
ATOM 651 C CA . LEU A 1 83 ? 11.644 -9.888 -0.631 1.00 90.88 83 LEU A CA 1
ATOM 652 C C . LEU A 1 83 ? 12.563 -9.813 0.596 1.00 90.88 83 LEU A C 1
ATOM 654 O O . LEU A 1 83 ? 13.552 -10.543 0.665 1.00 90.88 83 LEU A O 1
ATOM 658 N N . GLN A 1 84 ? 12.203 -8.996 1.589 1.00 90.50 84 GLN A N 1
ATOM 659 C CA . GLN A 1 84 ? 12.931 -8.888 2.856 1.00 90.50 84 GLN A CA 1
ATOM 660 C C . GLN A 1 84 ? 12.879 -10.188 3.663 1.00 90.50 84 GLN A C 1
ATOM 662 O O . GLN A 1 84 ? 13.908 -10.653 4.152 1.00 90.50 84 GLN A O 1
ATOM 667 N N . PHE A 1 85 ? 11.696 -10.795 3.788 1.00 89.00 85 PHE A N 1
ATOM 668 C CA . PHE A 1 85 ? 11.501 -12.037 4.537 1.00 89.00 85 PHE A CA 1
ATOM 669 C C . PHE A 1 85 ? 12.340 -13.186 3.967 1.00 89.00 85 PHE A C 1
ATOM 671 O O . PHE A 1 85 ? 12.962 -13.941 4.716 1.00 89.00 85 PHE A O 1
ATOM 678 N N . HIS A 1 86 ? 12.413 -13.278 2.639 1.00 88.00 86 HIS A N 1
ATOM 679 C CA . HIS A 1 86 ? 13.215 -14.272 1.933 1.00 88.00 86 HIS A CA 1
ATOM 680 C C . HIS A 1 86 ? 14.686 -13.869 1.739 1.00 88.00 86 HIS A C 1
ATOM 682 O O . HIS A 1 86 ? 15.430 -14.618 1.110 1.00 88.00 86 HIS A O 1
ATOM 688 N N . GLN A 1 87 ? 15.116 -12.730 2.299 1.00 87.19 87 GLN A N 1
ATOM 689 C CA . GLN A 1 87 ? 16.489 -12.215 2.220 1.00 87.19 87 GLN A CA 1
ATOM 690 C C . GLN A 1 87 ? 17.007 -12.121 0.777 1.00 87.19 87 GLN A C 1
ATOM 692 O O . GLN A 1 87 ? 18.176 -12.389 0.497 1.00 87.19 87 GLN A O 1
ATOM 697 N N . VAL A 1 88 ? 16.123 -11.756 -0.156 1.00 86.00 88 VAL A N 1
ATOM 698 C CA . VAL A 1 88 ? 16.508 -11.513 -1.548 1.00 86.00 88 VAL A CA 1
ATOM 699 C C . VAL A 1 88 ? 17.434 -10.303 -1.574 1.00 86.00 88 VAL A C 1
ATOM 701 O O . VAL A 1 88 ? 17.190 -9.316 -0.878 1.00 86.00 88 VAL A O 1
ATOM 704 N N . SER A 1 89 ? 18.502 -10.369 -2.363 1.00 84.94 89 SER A N 1
ATOM 705 C CA . SER A 1 89 ? 19.458 -9.268 -2.451 1.00 84.94 89 SER A CA 1
ATOM 706 C C . SER A 1 89 ? 18.817 -8.050 -3.127 1.00 84.94 89 SER A C 1
ATOM 708 O O . SER A 1 89 ? 18.030 -8.206 -4.061 1.00 84.94 89 SER A O 1
ATOM 710 N N . SER A 1 90 ? 19.099 -6.837 -2.644 1.00 85.25 90 SER A N 1
ATOM 711 C CA . SER A 1 90 ? 18.392 -5.613 -3.064 1.00 85.25 90 SER A CA 1
ATOM 712 C C . SER A 1 90 ? 18.538 -5.289 -4.553 1.00 85.25 90 SER A C 1
ATOM 714 O O . SER A 1 90 ? 17.617 -4.742 -5.149 1.00 85.25 90 SER A O 1
ATOM 716 N N . ASP A 1 91 ? 19.654 -5.684 -5.169 1.00 82.31 91 ASP A N 1
ATOM 717 C CA . ASP A 1 91 ? 19.915 -5.603 -6.615 1.00 82.31 91 ASP A CA 1
ATOM 718 C C . ASP A 1 91 ? 18.964 -6.472 -7.456 1.00 82.31 91 ASP A C 1
ATOM 720 O O . ASP A 1 91 ? 18.869 -6.306 -8.665 1.00 82.31 91 ASP A O 1
ATOM 724 N N . GLN A 1 92 ? 18.227 -7.392 -6.829 1.00 84.19 92 GLN A N 1
ATOM 725 C CA . GLN A 1 92 ? 17.324 -8.329 -7.503 1.00 84.19 92 GLN A CA 1
ATOM 726 C C . GLN A 1 92 ? 15.845 -7.984 -7.290 1.00 84.19 92 GLN A C 1
ATOM 728 O O . GLN A 1 92 ? 14.970 -8.620 -7.885 1.00 84.19 92 GLN A O 1
ATOM 733 N N . TRP A 1 93 ? 15.538 -6.993 -6.447 1.00 88.75 93 TRP A N 1
ATOM 734 C CA . TRP A 1 93 ? 14.165 -6.671 -6.048 1.00 88.75 93 TRP A CA 1
ATOM 735 C C . TRP A 1 93 ? 13.326 -6.154 -7.214 1.00 88.75 93 TRP A C 1
ATOM 737 O O . TRP A 1 93 ? 12.202 -6.616 -7.417 1.00 88.75 93 TRP A O 1
ATOM 747 N N . VAL A 1 94 ? 13.888 -5.250 -8.019 1.00 87.06 94 VAL A N 1
ATOM 748 C CA . VAL A 1 94 ? 13.213 -4.680 -9.195 1.00 87.06 94 VAL A CA 1
ATOM 749 C C . VAL A 1 94 ? 12.906 -5.774 -10.219 1.00 87.06 94 VAL A C 1
ATOM 751 O O . VAL A 1 94 ? 11.757 -5.930 -10.637 1.00 87.06 94 VAL A O 1
ATOM 754 N N . GLY A 1 95 ? 13.893 -6.615 -10.547 1.00 84.75 95 GLY A N 1
ATOM 755 C CA . GLY A 1 95 ? 13.700 -7.753 -11.448 1.00 84.75 95 GLY A CA 1
ATOM 756 C C . GLY A 1 95 ? 12.606 -8.715 -10.968 1.00 84.75 95 GLY A C 1
ATOM 757 O O . GLY A 1 95 ? 11.743 -9.120 -11.752 1.00 84.75 95 GLY A O 1
ATOM 758 N N . ALA A 1 96 ? 12.582 -9.037 -9.670 1.00 87.50 96 ALA A N 1
ATOM 759 C CA . ALA A 1 96 ? 11.544 -9.880 -9.081 1.00 87.50 96 ALA A CA 1
ATOM 760 C C . ALA A 1 96 ? 10.146 -9.236 -9.162 1.00 87.50 96 ALA A C 1
ATOM 762 O O . ALA A 1 96 ? 9.174 -9.908 -9.518 1.00 87.50 96 ALA A O 1
ATOM 763 N N . ALA A 1 97 ? 10.037 -7.932 -8.902 1.00 89.69 97 ALA A N 1
ATOM 764 C CA . ALA A 1 97 ? 8.777 -7.198 -8.980 1.00 89.69 97 ALA A CA 1
ATOM 765 C C . ALA A 1 97 ? 8.228 -7.106 -10.415 1.00 89.69 97 ALA A C 1
ATOM 767 O O . ALA A 1 97 ? 7.030 -7.303 -10.622 1.00 89.69 97 ALA A O 1
ATOM 768 N N . ILE A 1 98 ? 9.087 -6.906 -11.421 1.00 87.56 98 ILE A N 1
ATOM 769 C CA . ILE A 1 98 ? 8.683 -6.907 -12.838 1.00 87.56 98 ILE A CA 1
ATOM 770 C C . ILE A 1 98 ? 8.150 -8.289 -13.254 1.00 87.56 98 ILE A C 1
ATOM 772 O O . ILE A 1 98 ? 7.124 -8.399 -13.930 1.00 87.56 98 ILE A O 1
ATOM 776 N N . ILE A 1 99 ? 8.783 -9.381 -12.803 1.00 88.06 99 ILE A N 1
ATOM 777 C CA . ILE A 1 99 ? 8.273 -10.749 -13.031 1.00 88.06 99 ILE A CA 1
ATOM 778 C C . ILE A 1 99 ? 6.889 -10.942 -12.378 1.00 88.06 99 ILE A C 1
ATOM 780 O O . ILE A 1 99 ? 6.052 -11.700 -12.890 1.00 88.06 99 ILE A O 1
ATOM 784 N N . ALA A 1 100 ? 6.619 -10.232 -11.283 1.00 90.81 100 ALA A N 1
ATOM 785 C CA . ALA A 1 100 ? 5.342 -10.233 -10.582 1.00 90.81 100 ALA A CA 1
ATOM 786 C C . ALA A 1 100 ? 4.251 -9.359 -11.238 1.00 90.81 100 ALA A C 1
ATOM 788 O O . ALA A 1 100 ? 3.110 -9.363 -10.775 1.00 90.81 100 ALA A O 1
ATOM 789 N N . PHE A 1 101 ? 4.518 -8.696 -12.368 1.00 91.25 101 PHE A N 1
ATOM 790 C CA . PHE A 1 101 ? 3.459 -8.042 -13.135 1.00 91.25 101 PHE A CA 1
ATOM 791 C C . PHE A 1 101 ? 2.448 -9.045 -13.700 1.00 91.25 101 PHE A C 1
ATOM 793 O O . PHE A 1 101 ? 2.799 -10.025 -14.374 1.00 91.25 101 PHE A O 1
ATOM 800 N N . GLY A 1 102 ? 1.176 -8.754 -13.436 1.00 88.81 102 GLY A N 1
ATOM 801 C CA . GLY A 1 102 ? 0.021 -9.343 -14.094 1.00 88.81 102 GLY A CA 1
ATOM 802 C C . GLY A 1 102 ? -0.180 -8.775 -15.498 1.00 88.81 102 GLY A C 1
ATOM 803 O O . GLY A 1 102 ? 0.682 -8.083 -16.035 1.00 88.81 102 GLY A O 1
ATOM 804 N N . HIS A 1 103 ? -1.321 -9.077 -16.116 1.00 87.12 103 HIS A N 1
ATOM 805 C CA . HIS A 1 103 ? -1.517 -8.856 -17.553 1.00 87.12 103 HIS A CA 1
ATOM 806 C C . HIS A 1 103 ? -1.387 -7.381 -17.973 1.00 87.12 103 HIS A C 1
ATOM 808 O O . HIS A 1 103 ? -0.636 -7.059 -18.892 1.00 87.12 103 HIS A O 1
ATOM 814 N N . VAL A 1 104 ? -2.096 -6.477 -17.288 1.00 87.56 104 VAL A N 1
ATOM 815 C CA . VAL A 1 104 ? -2.161 -5.058 -17.677 1.00 87.56 104 VAL A CA 1
ATOM 816 C C . VAL A 1 104 ? -0.826 -4.335 -17.433 1.00 87.56 104 VAL A C 1
ATOM 818 O O . VAL A 1 104 ? -0.321 -3.726 -18.379 1.00 87.56 104 VAL A O 1
ATOM 821 N N . PRO A 1 105 ? -0.182 -4.436 -16.250 1.00 88.38 105 PRO A N 1
ATOM 822 C CA . PRO A 1 105 ? 1.111 -3.790 -16.032 1.00 88.38 105 PRO A CA 1
ATOM 823 C C . PRO A 1 105 ? 2.222 -4.386 -16.890 1.00 88.38 105 PRO A C 1
ATOM 825 O O . PRO A 1 105 ? 3.072 -3.647 -17.374 1.00 88.38 105 PRO A O 1
ATOM 828 N N . ARG A 1 106 ? 2.180 -5.696 -17.162 1.00 86.25 106 ARG A N 1
ATOM 829 C CA . ARG A 1 106 ? 3.126 -6.343 -18.075 1.00 86.25 106 ARG A CA 1
ATOM 830 C C . ARG A 1 106 ? 3.019 -5.769 -19.479 1.00 86.25 106 ARG A C 1
ATOM 832 O O . ARG A 1 106 ? 4.043 -5.385 -20.026 1.00 86.25 106 ARG A O 1
ATOM 839 N N . HIS A 1 107 ? 1.806 -5.673 -20.030 1.00 85.50 107 HIS A N 1
ATOM 840 C CA . HIS A 1 107 ? 1.583 -5.102 -21.361 1.00 85.50 107 HIS A CA 1
ATOM 841 C C . HIS A 1 107 ? 2.046 -3.643 -21.444 1.00 85.50 107 HIS A C 1
ATOM 843 O O . HIS A 1 107 ? 2.664 -3.240 -22.424 1.00 85.50 107 HIS A O 1
ATOM 849 N N . TRP A 1 108 ? 1.775 -2.847 -20.408 1.00 86.50 108 TRP A N 1
ATOM 850 C CA . TRP A 1 108 ? 2.290 -1.484 -20.338 1.00 86.50 108 TRP A CA 1
ATOM 851 C C . TRP A 1 108 ? 3.825 -1.463 -20.332 1.00 86.50 108 TRP A C 1
ATOM 853 O O . TRP A 1 108 ? 4.413 -0.777 -21.162 1.00 86.50 108 TRP A O 1
ATOM 863 N N . PHE A 1 109 ? 4.466 -2.258 -19.475 1.00 82.94 109 PHE A N 1
ATOM 864 C CA . PHE A 1 109 ? 5.921 -2.273 -19.323 1.00 82.94 109 PHE A CA 1
ATOM 865 C C . PHE A 1 109 ? 6.647 -2.639 -20.626 1.00 82.94 109 PHE A C 1
ATOM 867 O O . PHE A 1 109 ? 7.586 -1.965 -21.028 1.00 82.94 109 PHE A O 1
ATOM 874 N N . VAL A 1 110 ? 6.170 -3.656 -21.348 1.00 80.88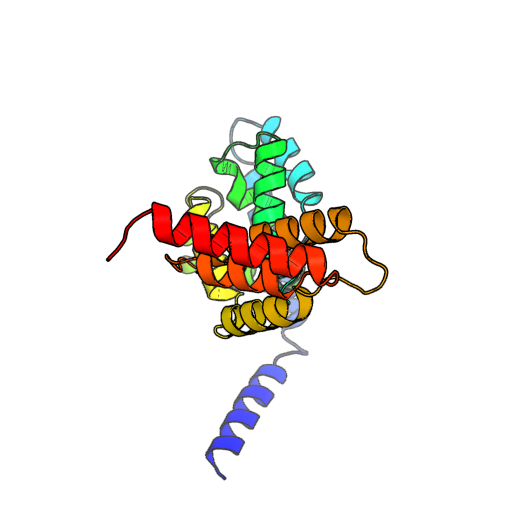 110 VAL A N 1
ATOM 875 C CA . VAL A 1 110 ? 6.753 -4.069 -22.643 1.00 80.88 110 VAL A CA 1
ATOM 876 C C . VAL A 1 110 ? 6.446 -3.106 -23.798 1.00 80.88 110 VAL A C 1
ATOM 878 O O . VAL A 1 110 ? 7.097 -3.177 -24.845 1.00 80.88 110 VAL A O 1
ATOM 881 N N . SER A 1 111 ? 5.440 -2.238 -23.630 1.00 78.69 111 SER A N 1
ATOM 882 C CA . SER A 1 111 ? 5.066 -1.206 -24.606 1.00 78.69 111 SER A CA 1
ATOM 883 C C . SER A 1 111 ? 5.846 0.100 -24.449 1.00 78.69 111 SER A C 1
ATOM 885 O O . SER A 1 111 ? 5.769 0.947 -25.337 1.00 78.69 111 SER A O 1
ATOM 887 N N . LEU A 1 112 ? 6.591 0.261 -23.350 1.00 76.56 112 LEU A N 1
ATOM 888 C CA . LEU A 1 112 ? 7.444 1.423 -23.127 1.00 76.56 112 LEU A CA 1
ATOM 889 C C . LEU A 1 112 ? 8.519 1.526 -24.233 1.00 76.56 112 LEU A C 1
ATOM 891 O O . LEU A 1 112 ? 9.031 0.494 -24.693 1.00 76.56 112 LEU A O 1
ATOM 895 N N . PRO A 1 113 ? 8.868 2.746 -24.683 1.00 71.88 113 PRO A N 1
ATOM 896 C CA . PRO A 1 113 ? 9.976 2.963 -25.607 1.00 71.88 113 PRO A CA 1
ATOM 897 C C . PRO A 1 113 ? 11.292 2.359 -25.080 1.00 71.88 113 PRO A C 1
ATOM 899 O O . PRO A 1 113 ? 11.486 2.307 -23.863 1.00 71.88 113 PRO A O 1
ATOM 902 N N . PRO A 1 114 ? 12.222 1.939 -25.960 1.00 62.81 114 PRO A N 1
ATOM 903 C CA . PRO A 1 114 ? 13.553 1.455 -25.569 1.00 62.81 114 PRO A CA 1
ATOM 904 C C . PRO A 1 114 ? 14.281 2.406 -24.609 1.00 62.81 114 PRO A C 1
ATOM 906 O O . PRO A 1 114 ? 14.855 1.970 -23.624 1.00 62.81 114 PRO A O 1
ATOM 909 N N . GLU A 1 115 ? 14.153 3.711 -24.841 1.00 61.44 115 GLU A N 1
ATOM 910 C CA . GLU A 1 115 ? 14.757 4.781 -24.035 1.00 61.44 115 GLU A CA 1
ATOM 911 C C . GLU A 1 115 ? 14.188 4.849 -22.601 1.00 61.44 115 GLU A C 1
ATOM 913 O O . GLU A 1 115 ? 14.909 5.168 -21.661 1.00 61.44 115 GLU A O 1
ATOM 918 N N . GLU A 1 116 ? 12.909 4.498 -22.411 1.00 56.72 116 GLU A N 1
ATOM 919 C CA . GLU A 1 116 ? 12.267 4.417 -21.087 1.00 56.72 116 GLU A CA 1
ATOM 920 C C . GLU A 1 116 ? 12.486 3.042 -20.432 1.00 56.72 116 GLU A C 1
ATOM 922 O O . GLU A 1 116 ? 12.534 2.929 -19.211 1.00 56.72 116 GLU A O 1
ATOM 927 N N . THR A 1 117 ? 12.667 1.981 -21.224 1.00 55.75 117 THR A N 1
ATOM 928 C CA . THR A 1 117 ? 12.991 0.631 -20.718 1.00 55.75 117 THR A CA 1
ATOM 929 C C . THR A 1 117 ? 14.464 0.448 -20.370 1.00 55.75 117 THR A C 1
ATOM 931 O O . THR A 1 117 ? 14.773 -0.419 -19.558 1.00 55.75 117 THR A O 1
ATOM 934 N N . GLU A 1 118 ? 15.362 1.267 -20.921 1.00 49.66 118 GLU A N 1
ATOM 935 C CA . GLU A 1 118 ? 16.765 1.361 -20.500 1.00 49.66 118 GLU A CA 1
ATOM 936 C C . GLU A 1 118 ? 16.915 2.046 -19.133 1.00 49.66 118 GLU A C 1
ATOM 938 O O . GLU A 1 118 ? 17.805 1.658 -18.376 1.00 49.66 118 GLU A O 1
ATOM 943 N N . GLN A 1 119 ? 16.014 2.975 -18.774 1.00 46.47 119 GLN A N 1
ATOM 944 C CA . GLN A 1 119 ? 15.891 3.476 -17.397 1.00 46.47 119 GLN A CA 1
ATOM 945 C C . GLN A 1 119 ? 15.467 2.345 -16.451 1.00 46.47 119 GLN A C 1
ATOM 947 O O . GLN A 1 119 ? 16.204 2.045 -15.527 1.00 46.47 119 GLN A O 1
ATOM 952 N N . PHE A 1 120 ? 14.405 1.597 -16.774 1.00 52.62 120 PHE A N 1
ATOM 953 C CA . PHE A 1 120 ? 13.951 0.442 -15.974 1.00 52.62 120 PHE A CA 1
ATOM 954 C C . PHE A 1 120 ? 14.623 -0.884 -16.339 1.00 52.62 120 PHE A C 1
ATOM 956 O O . PHE A 1 120 ? 14.003 -1.956 -16.251 1.00 52.62 120 PHE A O 1
ATOM 963 N N . SER A 1 121 ? 15.887 -0.834 -16.770 1.00 51.06 121 SER A N 1
ATOM 964 C CA . SER A 1 121 ? 16.636 -2.058 -17.018 1.00 51.06 121 SER A CA 1
ATOM 965 C C . SER A 1 121 ? 16.769 -2.817 -15.697 1.00 51.06 121 SER A C 1
ATOM 967 O O . SER A 1 121 ? 16.993 -2.235 -14.637 1.00 51.06 121 SER A O 1
ATOM 969 N N . ILE A 1 122 ? 16.620 -4.139 -15.769 1.00 51.19 122 ILE A N 1
ATOM 970 C CA . ILE A 1 122 ? 16.620 -5.105 -14.654 1.00 51.19 122 ILE A CA 1
ATOM 971 C C . ILE A 1 122 ? 17.832 -4.947 -13.702 1.00 51.19 122 ILE A C 1
ATOM 973 O O . ILE A 1 122 ? 17.856 -5.564 -12.641 1.00 51.19 122 ILE A O 1
ATOM 977 N N . GLU A 1 123 ? 18.831 -4.141 -14.070 1.00 45.34 123 GLU A N 1
ATOM 978 C CA . GLU A 1 123 ? 20.157 -4.089 -13.467 1.00 45.34 123 GLU A CA 1
ATOM 979 C C . GLU A 1 123 ? 20.597 -2.692 -12.970 1.00 45.34 123 GLU A C 1
ATOM 981 O O . GLU A 1 123 ? 21.716 -2.592 -12.476 1.00 45.34 123 GLU A O 1
ATOM 986 N N . SER A 1 124 ? 19.798 -1.614 -13.081 1.00 50.16 124 SER A N 1
ATOM 987 C CA . SER A 1 124 ? 20.289 -0.247 -12.753 1.00 50.16 124 SER A CA 1
ATOM 988 C C . SER A 1 124 ? 19.458 0.599 -11.782 1.00 50.16 124 SER A C 1
ATOM 990 O O . SER A 1 124 ? 20.015 1.543 -11.226 1.00 50.16 124 SER A O 1
ATOM 992 N N . ASP A 1 125 ? 18.201 0.249 -11.507 1.00 63.28 125 ASP A N 1
ATOM 993 C CA . ASP A 1 125 ? 17.355 1.056 -10.619 1.00 63.28 125 ASP A CA 1
ATOM 994 C C . ASP A 1 125 ? 17.362 0.562 -9.173 1.00 63.28 125 ASP A C 1
ATOM 996 O O . ASP A 1 125 ? 17.260 -0.635 -8.877 1.00 63.28 125 ASP A O 1
ATOM 1000 N N . THR A 1 126 ? 17.406 1.509 -8.241 1.00 83.56 126 THR A N 1
ATOM 1001 C CA . THR A 1 126 ? 17.146 1.228 -6.832 1.00 83.56 126 THR A CA 1
ATOM 1002 C C . THR A 1 126 ? 15.673 0.866 -6.621 1.00 83.56 126 THR A C 1
ATOM 1004 O O . THR A 1 126 ? 14.774 1.306 -7.342 1.00 83.56 126 THR A O 1
ATOM 1007 N N . TRP A 1 127 ? 15.387 0.089 -5.572 1.00 87.81 127 TRP A N 1
ATOM 1008 C CA . TRP A 1 127 ? 14.001 -0.192 -5.177 1.00 87.81 127 TRP A CA 1
ATOM 1009 C C . TRP A 1 127 ? 13.180 1.093 -4.965 1.00 87.81 127 TRP A C 1
ATOM 1011 O O . TRP A 1 127 ? 11.993 1.139 -5.284 1.00 87.81 127 TRP A O 1
ATOM 1021 N N . GLU A 1 128 ? 13.820 2.153 -4.469 1.00 85.31 128 GLU A N 1
ATOM 1022 C CA . GLU A 1 128 ? 13.204 3.460 -4.241 1.00 85.31 128 GLU A CA 1
ATOM 1023 C C . GLU A 1 128 ? 12.764 4.135 -5.551 1.00 85.31 128 GLU A C 1
ATOM 1025 O O . GLU A 1 128 ? 11.607 4.554 -5.668 1.00 85.31 128 GLU A O 1
ATOM 1030 N N . GLU A 1 129 ? 13.629 4.168 -6.566 1.00 83.00 129 GLU A N 1
ATOM 1031 C CA . GLU A 1 129 ? 13.306 4.708 -7.895 1.00 83.00 129 GLU A CA 1
ATOM 1032 C C . GLU A 1 129 ? 12.168 3.921 -8.554 1.00 83.00 129 GLU A C 1
ATOM 1034 O O . GLU A 1 129 ? 11.185 4.513 -9.012 1.00 83.00 129 GLU A O 1
ATOM 1039 N N . PHE A 1 130 ? 12.227 2.586 -8.492 1.00 86.25 130 PHE A N 1
ATOM 1040 C CA . PHE A 1 130 ? 11.159 1.724 -8.998 1.00 86.25 130 PHE A CA 1
ATOM 1041 C C . PHE A 1 130 ? 9.817 1.998 -8.304 1.00 86.25 130 PHE A C 1
ATOM 1043 O O . PHE A 1 130 ? 8.786 2.141 -8.968 1.00 86.25 130 PHE A O 1
ATOM 1050 N N . THR A 1 131 ? 9.803 2.110 -6.970 1.00 87.69 131 THR A N 1
ATOM 1051 C CA . THR A 1 131 ? 8.564 2.404 -6.230 1.00 87.69 131 THR A CA 1
ATOM 1052 C C . THR A 1 131 ? 7.993 3.769 -6.609 1.00 87.69 131 THR A C 1
ATOM 1054 O O . THR A 1 131 ? 6.787 3.881 -6.836 1.00 87.69 131 THR A O 1
ATOM 1057 N N . THR A 1 132 ? 8.848 4.782 -6.762 1.00 83.62 132 THR A N 1
ATOM 1058 C CA . THR A 1 132 ? 8.450 6.138 -7.158 1.00 83.62 132 THR A CA 1
ATOM 1059 C C . THR A 1 132 ? 7.812 6.138 -8.544 1.00 83.62 132 THR A C 1
ATOM 1061 O O . THR A 1 132 ? 6.729 6.700 -8.731 1.00 83.62 132 THR A O 1
ATOM 1064 N N . PHE A 1 133 ? 8.429 5.447 -9.503 1.00 82.62 133 PHE A N 1
ATOM 1065 C CA . PHE A 1 133 ? 7.903 5.320 -10.859 1.00 82.62 133 PHE A CA 1
ATOM 1066 C C . PHE A 1 133 ? 6.556 4.595 -10.903 1.00 82.62 133 PHE A C 1
ATOM 1068 O O . PHE A 1 133 ? 5.595 5.072 -11.514 1.00 82.62 133 PHE A O 1
ATOM 1075 N N . MET A 1 134 ? 6.451 3.466 -10.200 1.00 87.19 134 MET A N 1
ATOM 1076 C CA . MET A 1 134 ? 5.215 2.691 -10.124 1.00 87.19 134 MET A CA 1
ATOM 1077 C C . MET A 1 134 ? 4.070 3.507 -9.518 1.00 87.19 134 MET A C 1
ATOM 1079 O O . MET A 1 134 ? 2.941 3.449 -10.007 1.00 87.19 134 MET A O 1
ATOM 1083 N N . ILE A 1 135 ? 4.352 4.307 -8.491 1.00 85.56 135 ILE A N 1
ATOM 1084 C CA . ILE A 1 135 ? 3.364 5.182 -7.855 1.00 85.56 135 ILE A CA 1
ATOM 1085 C C . ILE A 1 135 ? 2.937 6.301 -8.796 1.00 85.56 135 ILE A C 1
ATOM 1087 O O . ILE A 1 135 ? 1.739 6.505 -8.971 1.00 85.56 135 ILE A O 1
ATOM 1091 N N . ALA A 1 136 ? 3.885 6.981 -9.441 1.00 82.25 136 ALA A N 1
ATOM 1092 C CA . ALA A 1 136 ? 3.581 8.038 -10.401 1.00 82.25 136 ALA A CA 1
ATOM 1093 C C . ALA A 1 136 ? 2.704 7.531 -11.558 1.00 82.25 136 ALA A C 1
ATOM 1095 O O . ALA A 1 136 ? 1.822 8.246 -12.034 1.00 82.25 136 ALA A O 1
ATOM 1096 N N . ARG A 1 137 ? 2.916 6.283 -11.991 1.00 86.06 137 ARG A N 1
ATOM 1097 C CA . ARG A 1 137 ? 2.170 5.686 -13.098 1.00 86.06 137 ARG A CA 1
ATOM 1098 C C . ARG A 1 137 ? 0.780 5.191 -12.711 1.00 86.06 137 ARG A C 1
ATOM 1100 O O . ARG A 1 137 ? -0.165 5.386 -13.479 1.00 86.06 137 ARG A O 1
ATOM 1107 N N . TRP A 1 138 ? 0.683 4.468 -11.598 1.00 87.00 138 TRP A N 1
ATOM 1108 C CA . TRP A 1 138 ? -0.487 3.645 -11.276 1.00 87.00 138 TRP A CA 1
ATOM 1109 C C . TRP A 1 138 ? -1.344 4.203 -10.148 1.00 87.00 138 TRP A C 1
ATOM 1111 O O . TRP A 1 138 ? -2.451 3.709 -9.941 1.00 87.00 138 TRP A O 1
ATOM 1121 N N . LEU A 1 139 ? -0.873 5.209 -9.410 1.00 86.38 139 LEU A N 1
ATOM 1122 C CA . LEU A 1 139 ? -1.644 5.795 -8.326 1.00 86.38 139 LEU A CA 1
ATOM 1123 C C . LEU A 1 139 ? -2.439 7.014 -8.821 1.00 86.38 139 LEU A C 1
ATOM 1125 O O . LEU A 1 139 ? -1.841 8.005 -9.239 1.00 86.38 139 LEU A O 1
ATOM 1129 N N . PRO A 1 140 ? -3.783 6.997 -8.745 1.00 86.06 140 PRO A N 1
ATOM 1130 C CA . PRO A 1 140 ? -4.584 8.166 -9.094 1.00 86.06 140 PRO A CA 1
ATOM 1131 C C . PRO A 1 140 ? -4.271 9.361 -8.187 1.00 86.06 140 PRO A C 1
ATOM 1133 O O . PRO A 1 140 ? -4.047 9.195 -6.985 1.00 86.06 140 PRO A O 1
ATOM 1136 N N . ALA A 1 141 ? -4.339 10.579 -8.730 1.00 81.69 141 ALA A N 1
ATOM 1137 C CA . ALA A 1 141 ? -4.063 11.804 -7.975 1.00 81.69 141 ALA A CA 1
ATOM 1138 C C . ALA A 1 141 ? -4.985 11.964 -6.749 1.00 81.69 141 ALA A C 1
ATOM 1140 O O . ALA A 1 141 ? -4.573 12.466 -5.701 1.00 81.69 141 ALA A O 1
ATOM 1141 N N . GLU A 1 142 ? -6.230 11.491 -6.844 1.00 83.38 142 GLU A N 1
ATOM 1142 C CA . GLU A 1 142 ? -7.213 11.537 -5.764 1.00 83.38 142 GLU A CA 1
ATOM 1143 C C . GLU A 1 142 ? -7.091 10.388 -4.744 1.00 83.38 142 GLU A C 1
ATOM 1145 O O . GLU A 1 142 ? -7.887 10.318 -3.802 1.00 83.38 142 GLU A O 1
ATOM 1150 N N . PHE A 1 143 ? -6.114 9.485 -4.898 1.00 85.50 143 PHE A N 1
ATOM 1151 C CA . PHE A 1 143 ? -5.960 8.306 -4.041 1.00 85.50 143 PHE A CA 1
ATOM 1152 C C . PHE A 1 143 ? -5.864 8.665 -2.557 1.00 85.50 143 PHE A C 1
ATOM 1154 O O . PHE A 1 143 ? -6.542 8.048 -1.739 1.00 85.50 143 PHE A O 1
ATOM 1161 N N . ILE A 1 144 ? -5.083 9.690 -2.200 1.00 81.19 144 ILE A N 1
ATOM 1162 C CA . ILE A 1 144 ? -4.937 10.092 -0.793 1.00 81.19 144 ILE A CA 1
ATOM 1163 C C . ILE A 1 144 ? -6.264 10.595 -0.215 1.00 81.19 144 ILE A C 1
ATOM 1165 O O . ILE A 1 144 ? -6.617 10.225 0.901 1.00 81.19 144 ILE A O 1
ATOM 1169 N N . GLY A 1 145 ? -7.054 11.346 -0.986 1.00 82.81 145 GLY A N 1
ATOM 1170 C CA . GLY A 1 145 ? -8.387 11.765 -0.543 1.00 82.81 145 GLY A CA 1
ATOM 1171 C C . GLY A 1 145 ? -9.321 10.571 -0.310 1.00 82.81 145 GLY A C 1
ATOM 1172 O O . GLY A 1 145 ? -10.028 10.512 0.698 1.00 82.81 145 GLY A O 1
ATOM 1173 N N . LYS A 1 146 ? -9.275 9.567 -1.198 1.00 85.94 146 LYS A N 1
ATOM 1174 C CA . LYS A 1 146 ? -10.023 8.307 -1.037 1.00 85.94 146 LYS A CA 1
ATOM 1175 C C . LYS A 1 146 ? -9.550 7.514 0.188 1.00 85.94 146 LYS A C 1
ATOM 1177 O O . LYS A 1 146 ? -10.384 6.975 0.916 1.00 85.94 146 LYS A O 1
ATOM 1182 N N . LEU A 1 147 ? -8.241 7.467 0.442 1.00 83.44 147 LEU A N 1
ATOM 1183 C CA . LEU A 1 147 ? -7.643 6.830 1.618 1.00 83.44 147 LEU A CA 1
ATOM 1184 C C . LEU A 1 147 ? -8.128 7.488 2.914 1.00 83.44 147 LEU A C 1
ATOM 1186 O O . LEU A 1 147 ? -8.606 6.792 3.808 1.00 83.44 147 LEU A O 1
ATOM 1190 N N . GLU A 1 148 ? -8.072 8.815 3.007 1.00 80.69 148 GLU A N 1
ATOM 1191 C CA . GLU A 1 148 ? -8.548 9.568 4.174 1.00 80.69 148 GLU A CA 1
ATOM 1192 C C . GLU A 1 148 ? -10.045 9.333 4.430 1.00 80.69 148 GLU A C 1
ATOM 1194 O O . GLU A 1 148 ? -10.469 9.088 5.565 1.00 80.69 148 GLU A O 1
ATOM 1199 N N . GLU A 1 149 ? -10.863 9.331 3.373 1.00 84.62 149 GLU A N 1
ATOM 1200 C CA . GLU A 1 149 ? -12.281 8.990 3.474 1.00 84.62 149 GLU A CA 1
ATOM 1201 C C . GLU A 1 149 ? -12.505 7.553 3.961 1.00 84.62 149 GLU A C 1
ATOM 1203 O O . GLU A 1 149 ? -13.361 7.320 4.822 1.00 84.62 149 GLU A O 1
ATOM 1208 N N . TYR A 1 150 ? -11.752 6.593 3.431 1.00 84.31 150 TYR A N 1
ATOM 1209 C CA . TYR A 1 150 ? -11.838 5.204 3.858 1.00 84.31 150 TYR A CA 1
ATOM 1210 C C . TYR A 1 150 ? -11.476 5.051 5.325 1.00 84.31 150 TYR A C 1
ATOM 1212 O O . TYR A 1 150 ? -12.222 4.404 6.059 1.00 84.31 150 TYR A O 1
ATOM 1220 N N . VAL A 1 151 ? -10.396 5.682 5.783 1.00 80.31 151 VAL A N 1
ATOM 1221 C CA . VAL A 1 151 ? -10.019 5.624 7.195 1.00 80.31 151 VAL A CA 1
ATOM 1222 C C . VAL A 1 151 ? -11.140 6.205 8.047 1.00 80.31 151 VAL A C 1
ATOM 1224 O O . VAL A 1 151 ? -11.660 5.508 8.912 1.00 80.31 151 VAL A O 1
ATOM 1227 N N . ARG A 1 152 ? -11.630 7.408 7.731 1.00 79.31 152 ARG A N 1
ATOM 1228 C CA . ARG A 1 152 ? -12.748 8.045 8.449 1.00 79.31 152 ARG A CA 1
ATOM 1229 C C . ARG A 1 152 ? -14.002 7.163 8.539 1.00 79.31 152 ARG A C 1
ATOM 1231 O O . ARG A 1 152 ? -14.724 7.234 9.533 1.00 79.31 152 ARG A O 1
ATOM 1238 N N . LYS A 1 153 ? -14.291 6.352 7.516 1.00 82.81 153 LYS A N 1
ATOM 1239 C CA . LYS A 1 153 ? -15.425 5.409 7.517 1.00 82.81 153 LYS A CA 1
ATOM 1240 C C . LYS A 1 153 ? -15.148 4.148 8.335 1.00 82.81 153 LYS A C 1
ATOM 1242 O O . LYS A 1 153 ? -16.073 3.608 8.936 1.00 82.81 153 LYS A O 1
ATOM 1247 N N . ASN A 1 154 ? -13.898 3.698 8.374 1.00 81.75 154 ASN A N 1
ATOM 1248 C CA . ASN A 1 154 ? -13.498 2.427 8.970 1.00 81.75 154 ASN A CA 1
ATOM 1249 C C . ASN A 1 154 ? -12.858 2.567 10.360 1.00 81.75 154 ASN A C 1
ATOM 1251 O O . ASN A 1 154 ? -12.483 1.563 10.953 1.00 81.75 154 ASN A O 1
ATOM 1255 N N . THR A 1 155 ? -12.769 3.765 10.937 1.00 82.50 155 THR A N 1
ATOM 1256 C CA . THR A 1 155 ? -12.211 3.972 12.287 1.00 82.50 155 THR A CA 1
ATOM 1257 C C . THR A 1 155 ? -13.185 3.683 13.422 1.00 82.50 155 THR A C 1
ATOM 1259 O O . THR A 1 155 ? -12.783 3.728 14.573 1.00 82.50 155 THR A O 1
ATOM 1262 N N . LYS A 1 156 ? -14.463 3.389 13.160 1.00 85.88 156 LYS A N 1
ATOM 1263 C CA . LYS A 1 156 ? -15.429 3.109 14.235 1.00 85.88 156 LYS A CA 1
ATOM 1264 C C . LYS A 1 156 ? -15.343 1.657 14.700 1.00 85.88 156 LYS A C 1
ATOM 1266 O O . LYS A 1 156 ? -15.273 0.744 13.876 1.00 85.88 156 LYS A O 1
ATOM 1271 N N . GLN A 1 157 ? -15.389 1.448 16.012 1.00 84.19 157 GLN A N 1
ATOM 1272 C CA . GLN A 1 157 ? -15.550 0.137 16.627 1.00 84.19 157 GLN A CA 1
ATOM 1273 C C . GLN A 1 157 ? -16.952 -0.397 16.317 1.00 84.19 157 GLN A C 1
ATOM 1275 O O . GLN A 1 157 ? -17.956 0.292 16.516 1.00 84.19 157 GLN A O 1
ATOM 1280 N N . GLY A 1 158 ? -17.028 -1.636 15.835 1.00 85.00 158 GLY A N 1
ATOM 1281 C CA . GLY A 1 158 ? -18.303 -2.310 15.614 1.00 85.00 158 GLY A CA 1
ATOM 1282 C C . GLY A 1 158 ? -19.031 -2.588 16.933 1.00 85.00 158 GLY A C 1
ATOM 1283 O O . GLY A 1 158 ? -18.410 -2.907 17.940 1.00 85.00 158 GLY A O 1
ATOM 1284 N N . VAL A 1 159 ? -20.367 -2.553 16.926 1.00 83.81 159 VAL A N 1
ATOM 1285 C CA . VAL A 1 159 ? -21.197 -2.762 18.137 1.00 83.81 159 VAL A CA 1
ATOM 1286 C C . VAL A 1 159 ? -20.909 -4.105 18.831 1.00 83.81 159 VAL A C 1
ATOM 1288 O O . VAL A 1 159 ? -20.991 -4.212 20.050 1.00 83.81 159 VAL A O 1
ATOM 1291 N N . LYS A 1 160 ? -20.556 -5.136 18.053 1.00 87.94 160 LYS A N 1
ATOM 1292 C CA . LYS A 1 160 ? -20.213 -6.486 18.539 1.00 87.94 160 LYS A CA 1
ATOM 1293 C C . LYS A 1 160 ? -18.702 -6.755 18.573 1.00 87.94 160 LYS A C 1
ATOM 1295 O O . LYS A 1 160 ? -18.283 -7.877 18.842 1.00 87.94 160 LYS A O 1
ATOM 1300 N N . GLU A 1 161 ? -17.883 -5.764 18.233 1.00 85.00 161 GLU A N 1
ATOM 1301 C CA . GLU A 1 161 ? -16.431 -5.896 18.165 1.00 85.00 161 GLU A CA 1
ATOM 1302 C C . GLU A 1 161 ? -15.826 -5.673 19.553 1.00 85.00 161 GLU A C 1
ATOM 1304 O O . GLU A 1 161 ? -16.115 -4.677 20.218 1.00 85.00 161 GLU A O 1
ATOM 1309 N N . SER A 1 162 ? -14.971 -6.591 20.005 1.00 86.12 162 SER A N 1
ATOM 1310 C CA . SER A 1 162 ? -14.227 -6.386 21.247 1.00 86.12 162 SER A CA 1
ATOM 1311 C C . SER A 1 162 ? -13.203 -5.261 21.082 1.00 86.12 162 SER A C 1
ATOM 1313 O O . SER A 1 162 ? -12.693 -5.023 19.989 1.00 86.12 162 SER A O 1
ATOM 1315 N N . LEU A 1 163 ? -12.856 -4.591 22.184 1.00 79.12 163 LEU A N 1
ATOM 1316 C CA . LEU A 1 163 ? -11.856 -3.520 22.153 1.00 79.12 163 LEU A CA 1
ATOM 1317 C C . LEU A 1 163 ? -10.500 -4.009 21.612 1.00 79.12 163 LEU A C 1
ATOM 1319 O O . LEU A 1 163 ? -9.861 -3.291 20.854 1.00 79.12 163 LEU A O 1
ATOM 1323 N N . GLY A 1 164 ? -10.091 -5.238 21.947 1.00 79.25 164 GLY A N 1
ATOM 1324 C CA . GLY A 1 164 ? -8.859 -5.838 21.420 1.00 79.25 164 GLY A CA 1
ATOM 1325 C C . GLY A 1 164 ? -8.870 -5.969 19.894 1.00 79.25 164 GLY A C 1
ATOM 1326 O O . GLY A 1 164 ? -7.962 -5.473 19.238 1.00 79.25 164 GLY A O 1
ATOM 1327 N N . LYS A 1 165 ? -9.947 -6.527 19.318 1.00 84.75 165 LYS A N 1
ATOM 1328 C CA . LYS A 1 165 ? -10.097 -6.649 17.855 1.00 84.75 165 LYS A CA 1
ATOM 1329 C C . LYS A 1 165 ? -10.130 -5.290 17.158 1.00 84.75 165 LYS A C 1
ATOM 1331 O O . LYS A 1 165 ? -9.548 -5.130 16.090 1.00 84.75 165 LYS A O 1
ATOM 1336 N N . TYR A 1 166 ? -10.774 -4.308 17.787 1.00 82.88 166 TYR A N 1
ATOM 1337 C CA . TYR A 1 166 ? -10.772 -2.933 17.303 1.00 82.88 166 TYR A CA 1
ATOM 1338 C C . TYR A 1 166 ? -9.358 -2.344 17.255 1.00 82.88 166 TYR A C 1
ATOM 1340 O O . TYR A 1 166 ? -8.979 -1.777 16.234 1.00 82.88 166 TYR A O 1
ATOM 1348 N N . ILE A 1 167 ? -8.571 -2.507 18.324 1.00 80.50 167 ILE A N 1
ATOM 1349 C CA . ILE A 1 167 ? -7.185 -2.022 18.392 1.00 80.50 167 ILE A CA 1
ATOM 1350 C C . ILE A 1 167 ? -6.330 -2.680 17.305 1.00 80.50 167 ILE A C 1
ATOM 1352 O O . ILE A 1 167 ? -5.662 -1.965 16.564 1.00 80.50 167 ILE A O 1
ATOM 1356 N N . GLU A 1 168 ? -6.391 -4.005 17.160 1.00 81.19 168 GLU A N 1
ATOM 1357 C CA . GLU A 1 168 ? -5.641 -4.743 16.131 1.00 81.19 168 GLU A CA 1
ATOM 1358 C C . GLU A 1 168 ? -5.985 -4.251 14.717 1.00 81.19 168 GLU A C 1
ATOM 1360 O O . GLU A 1 168 ? -5.104 -3.934 13.913 1.00 81.19 168 GLU A O 1
ATOM 1365 N N . ARG A 1 169 ? -7.283 -4.117 14.419 1.00 86.19 169 ARG A N 1
ATOM 1366 C CA . ARG A 1 169 ? -7.762 -3.613 13.128 1.00 86.19 169 ARG A CA 1
ATOM 1367 C C . ARG A 1 169 ? -7.332 -2.169 12.885 1.00 86.19 169 ARG A C 1
ATOM 1369 O O . ARG A 1 169 ? -6.939 -1.828 11.770 1.00 86.19 169 ARG A O 1
ATOM 1376 N N . PHE A 1 170 ? -7.391 -1.325 13.910 1.00 81.69 170 PHE A N 1
ATOM 1377 C CA . PHE A 1 170 ? -6.967 0.067 13.822 1.00 81.69 170 PHE A CA 1
ATOM 1378 C C . PHE A 1 170 ? -5.459 0.182 13.578 1.00 81.69 170 PHE A C 1
ATOM 1380 O O . PHE A 1 170 ? -5.040 0.936 12.706 1.00 81.69 170 PHE A O 1
ATOM 1387 N N . GLN A 1 171 ? -4.640 -0.606 14.276 1.00 79.88 171 GLN A N 1
ATOM 1388 C CA . GLN A 1 171 ? -3.191 -0.666 14.064 1.00 79.88 171 GLN A CA 1
ATOM 1389 C C . GLN A 1 171 ? -2.841 -1.124 12.645 1.00 79.88 171 GLN A C 1
ATOM 1391 O O . GLN A 1 171 ? -1.992 -0.512 11.998 1.00 79.88 171 GLN A O 1
ATOM 1396 N N . SER A 1 172 ? -3.529 -2.149 12.133 1.00 81.38 172 SER A N 1
ATOM 1397 C CA . SER A 1 172 ? -3.369 -2.603 10.746 1.00 81.38 172 SER A CA 1
ATOM 1398 C C . SER A 1 172 ? -3.699 -1.489 9.743 1.00 81.38 172 SER A C 1
ATOM 1400 O O . SER A 1 172 ? -2.929 -1.237 8.812 1.00 81.38 172 SER A O 1
ATOM 1402 N N . LEU A 1 173 ? -4.791 -0.754 9.983 1.00 81.75 173 LEU A N 1
ATOM 1403 C CA . LEU A 1 173 ? -5.190 0.392 9.169 1.00 81.75 173 LEU A CA 1
ATOM 1404 C C . LEU A 1 173 ? -4.150 1.521 9.212 1.00 81.75 173 LEU A C 1
ATOM 1406 O O . LEU A 1 173 ? -3.792 2.049 8.162 1.00 81.75 173 LEU A O 1
ATOM 1410 N N . LEU A 1 174 ? -3.621 1.865 10.390 1.00 79.50 174 LEU A N 1
ATOM 1411 C CA . LEU A 1 174 ? -2.562 2.871 10.518 1.00 79.50 174 LEU A CA 1
ATOM 1412 C C . LEU A 1 174 ? -1.280 2.456 9.802 1.00 79.50 174 LEU A C 1
ATOM 1414 O O . LEU A 1 174 ? -0.676 3.282 9.126 1.00 79.50 174 LEU A O 1
ATOM 1418 N N . ALA A 1 175 ? -0.871 1.193 9.920 1.00 79.38 175 ALA A N 1
ATOM 1419 C CA . ALA A 1 175 ? 0.309 0.685 9.228 1.00 79.38 175 ALA A CA 1
ATOM 1420 C C . ALA A 1 175 ? 0.144 0.775 7.703 1.00 79.38 175 ALA A C 1
ATOM 1422 O O . ALA A 1 175 ? 1.098 1.074 6.985 1.00 79.38 175 ALA A O 1
ATOM 1423 N N . HIS A 1 176 ? -1.072 0.544 7.198 1.00 78.62 176 HIS A N 1
ATOM 1424 C CA . HIS A 1 176 ? -1.396 0.727 5.784 1.00 78.62 176 HIS A CA 1
ATOM 1425 C C . HIS A 1 176 ? -1.313 2.191 5.348 1.00 78.62 176 HIS A C 1
ATOM 1427 O O . HIS A 1 176 ? -0.661 2.515 4.357 1.00 78.62 176 HIS A O 1
ATOM 1433 N N . VAL A 1 177 ? -1.914 3.089 6.127 1.00 79.31 177 VAL A N 1
ATOM 1434 C CA . VAL A 1 177 ? -1.877 4.535 5.879 1.00 79.31 177 VAL A CA 1
ATOM 1435 C C . VAL A 1 177 ? -0.444 5.057 5.910 1.00 79.31 177 VAL A C 1
ATOM 1437 O O . VAL A 1 177 ? -0.025 5.735 4.978 1.00 79.31 177 VAL A O 1
ATOM 1440 N N . ALA A 1 178 ? 0.333 4.709 6.933 1.00 78.81 178 ALA A N 1
ATOM 1441 C CA . ALA A 1 178 ? 1.726 5.123 7.054 1.00 78.81 178 ALA A CA 1
ATOM 1442 C C . ALA A 1 178 ? 2.553 4.681 5.838 1.00 78.81 178 ALA A C 1
ATOM 1444 O O . ALA A 1 178 ? 3.314 5.481 5.295 1.00 78.81 178 ALA A O 1
ATOM 1445 N N . ALA A 1 179 ? 2.348 3.450 5.354 1.00 77.31 179 ALA A N 1
ATOM 1446 C CA . ALA A 1 179 ? 2.987 2.973 4.130 1.00 77.31 179 ALA A CA 1
ATOM 1447 C C . ALA A 1 179 ? 2.581 3.808 2.905 1.00 77.31 179 ALA A C 1
ATOM 1449 O O . ALA A 1 179 ? 3.451 4.202 2.133 1.00 77.31 179 ALA A O 1
ATOM 1450 N N . CYS A 1 180 ? 1.294 4.142 2.761 1.00 80.00 180 CYS A N 1
ATOM 1451 C CA . CYS A 1 180 ? 0.807 4.993 1.674 1.00 80.00 180 CYS A CA 1
ATOM 1452 C C . CYS A 1 180 ? 1.424 6.393 1.692 1.00 80.00 180 CYS A C 1
ATOM 1454 O O . CYS A 1 180 ? 1.852 6.881 0.650 1.00 80.00 180 CYS A O 1
ATOM 1456 N N . TYR A 1 181 ? 1.500 7.042 2.854 1.00 78.31 181 TYR A N 1
ATOM 1457 C CA . TYR A 1 181 ? 2.094 8.378 2.963 1.00 78.31 181 TYR A CA 1
ATOM 1458 C C . TYR A 1 181 ? 3.607 8.355 2.720 1.00 78.31 181 TYR A C 1
ATOM 1460 O O . TYR A 1 181 ? 4.101 9.201 1.976 1.00 78.31 181 TYR A O 1
ATOM 1468 N N . ARG A 1 182 ? 4.322 7.357 3.268 1.00 78.62 182 ARG A N 1
ATOM 1469 C CA . ARG A 1 182 ? 5.760 7.150 3.022 1.00 78.62 182 ARG A CA 1
ATOM 1470 C C . ARG A 1 182 ? 6.043 7.029 1.529 1.00 78.62 182 ARG A C 1
ATOM 1472 O O . ARG A 1 182 ? 6.866 7.759 0.995 1.00 78.62 182 ARG A O 1
ATOM 1479 N N . LEU A 1 183 ? 5.339 6.114 0.870 1.00 74.94 183 LEU A N 1
ATOM 1480 C CA . LEU A 1 183 ? 5.573 5.775 -0.529 1.00 74.94 183 LEU A CA 1
ATOM 1481 C C . LEU A 1 183 ? 5.141 6.899 -1.485 1.00 74.94 183 LEU A C 1
ATOM 1483 O O . LEU A 1 183 ? 5.758 7.094 -2.521 1.00 74.94 183 LEU A O 1
ATOM 1487 N N . THR A 1 184 ? 4.140 7.704 -1.125 1.00 74.75 184 THR A N 1
ATOM 1488 C CA . THR A 1 184 ? 3.724 8.871 -1.930 1.00 74.75 184 THR A CA 1
ATOM 1489 C C . THR A 1 184 ? 4.526 10.143 -1.648 1.00 74.75 184 THR A C 1
ATOM 1491 O O . THR A 1 184 ? 4.111 11.225 -2.066 1.00 74.75 184 THR A O 1
ATOM 1494 N N . ALA A 1 185 ? 5.646 10.037 -0.922 1.00 66.75 185 ALA A N 1
ATOM 1495 C CA . ALA A 1 185 ? 6.504 11.156 -0.529 1.00 66.75 185 ALA A CA 1
ATOM 1496 C C . ALA A 1 185 ? 5.751 12.317 0.160 1.00 66.75 185 ALA A C 1
ATOM 1498 O O . ALA A 1 185 ? 6.217 13.459 0.190 1.00 66.75 185 ALA A O 1
ATOM 1499 N N . ARG A 1 186 ? 4.581 12.049 0.761 1.00 63.06 186 ARG A N 1
ATOM 1500 C CA . ARG A 1 186 ? 3.896 13.028 1.609 1.00 63.06 186 ARG A CA 1
ATOM 1501 C C . ARG A 1 186 ? 4.557 12.996 2.980 1.00 63.06 186 ARG A C 1
ATOM 1503 O O . ARG A 1 186 ? 4.266 12.132 3.800 1.00 63.06 186 ARG A O 1
ATOM 1510 N N . ALA A 1 187 ? 5.422 13.980 3.224 1.00 51.03 187 ALA A N 1
ATOM 1511 C CA . ALA A 1 187 ? 6.264 14.113 4.418 1.00 51.03 187 ALA A CA 1
ATOM 1512 C C . ALA A 1 187 ? 5.513 14.162 5.766 1.00 51.03 187 ALA A C 1
ATOM 1514 O O . ALA A 1 187 ? 6.141 14.118 6.821 1.00 51.03 187 ALA A O 1
ATOM 1515 N N . TYR A 1 188 ? 4.181 14.263 5.758 1.00 59.22 188 TYR A N 1
ATOM 1516 C CA . TYR A 1 188 ? 3.382 14.415 6.965 1.00 59.22 188 TYR A CA 1
ATOM 1517 C C . TYR A 1 188 ? 2.273 13.368 7.046 1.00 59.22 188 TYR A C 1
ATOM 1519 O O . TYR A 1 188 ? 1.264 13.449 6.346 1.00 59.22 188 TYR A O 1
ATOM 1527 N N . VAL A 1 189 ? 2.450 12.409 7.957 1.00 62.12 189 VAL A N 1
ATOM 1528 C CA . VAL A 1 189 ? 1.349 11.606 8.494 1.00 62.12 189 VAL A CA 1
ATOM 1529 C C . VAL A 1 189 ? 0.733 12.424 9.631 1.00 62.12 189 VAL A C 1
ATOM 1531 O O . VAL A 1 189 ? 1.430 12.687 10.612 1.00 62.12 189 VAL A O 1
ATOM 1534 N N . PRO A 1 190 ? -0.544 12.836 9.558 1.00 66.50 190 PRO A N 1
ATOM 1535 C CA . PRO A 1 190 ? -1.167 13.623 10.618 1.00 66.50 190 PRO A CA 1
ATOM 1536 C C . PRO A 1 190 ? -1.469 12.743 11.844 1.00 66.50 190 PRO A C 1
ATOM 1538 O O . PRO A 1 190 ? -2.613 12.369 12.078 1.00 66.50 190 PRO A O 1
ATOM 1541 N N . ILE A 1 191 ? -0.446 12.393 12.634 1.00 63.66 191 ILE A N 1
ATOM 1542 C CA . ILE A 1 191 ? -0.549 11.485 13.795 1.00 63.66 191 ILE A CA 1
ATOM 1543 C C . ILE A 1 191 ? -1.683 11.908 14.742 1.00 63.66 191 ILE A C 1
ATOM 1545 O O . ILE A 1 191 ? -2.541 11.088 15.064 1.00 63.66 191 ILE A O 1
ATOM 1549 N N . GLY A 1 192 ? -1.784 13.202 15.066 1.00 64.38 192 GLY A N 1
ATOM 1550 C CA . GLY A 1 192 ? -2.854 13.724 15.926 1.00 64.38 192 GLY A CA 1
ATOM 1551 C C . GLY A 1 192 ? -4.271 13.594 15.342 1.00 64.38 192 GLY A C 1
ATOM 1552 O O . GLY A 1 192 ? -5.246 13.482 16.087 1.00 64.38 192 GLY A O 1
ATOM 1553 N N . LEU A 1 193 ? -4.418 13.549 14.011 1.00 68.00 193 LEU A N 1
ATOM 1554 C CA . LEU A 1 193 ? -5.705 13.263 13.366 1.00 68.00 193 LEU A CA 1
ATOM 1555 C C . LEU A 1 193 ? -6.110 11.802 13.601 1.00 68.00 193 LEU A C 1
ATOM 1557 O O . LEU A 1 193 ? -7.275 11.510 13.881 1.00 68.00 193 LEU A O 1
ATOM 1561 N N . TRP A 1 194 ? -5.146 10.885 13.529 1.00 71.50 194 TRP A N 1
ATOM 1562 C CA . TRP A 1 194 ? -5.377 9.457 13.720 1.00 71.50 194 TRP A CA 1
ATOM 1563 C C . TRP A 1 194 ? -5.688 9.103 15.174 1.00 71.50 194 TRP A C 1
ATOM 1565 O O . TRP A 1 194 ? -6.596 8.314 15.421 1.00 71.50 194 TRP A O 1
ATOM 1575 N N . GLU A 1 195 ? -5.020 9.730 16.139 1.00 69.00 195 GLU A N 1
ATOM 1576 C CA . GLU A 1 195 ? -5.311 9.551 17.569 1.00 69.00 195 GLU A CA 1
ATOM 1577 C C . GLU A 1 195 ? -6.728 10.012 17.920 1.00 69.00 195 GLU A C 1
ATOM 1579 O O . GLU A 1 195 ? -7.471 9.309 18.610 1.00 69.00 195 GLU A O 1
ATOM 1584 N N . LYS A 1 196 ? -7.160 11.147 17.360 1.00 73.56 196 LYS A N 1
ATOM 1585 C CA . LYS A 1 196 ? -8.544 11.607 17.491 1.00 73.56 196 LYS A CA 1
ATOM 1586 C C . LYS A 1 196 ? -9.528 10.588 16.915 1.00 73.56 196 LYS A C 1
ATOM 1588 O O . LYS A 1 196 ? -10.499 10.232 17.581 1.00 73.56 196 LYS A O 1
ATOM 1593 N N . HIS A 1 197 ? -9.266 10.078 15.709 1.00 77.75 197 HIS A N 1
ATOM 1594 C CA . HIS A 1 197 ? -10.107 9.051 15.094 1.00 77.75 197 HIS A CA 1
ATOM 1595 C C . HIS A 1 197 ? -10.145 7.744 15.895 1.00 77.75 197 HIS A C 1
ATOM 1597 O O . HIS A 1 197 ? -11.211 7.134 15.977 1.00 77.75 197 HIS A O 1
ATOM 1603 N N . PHE A 1 198 ? -9.030 7.339 16.507 1.00 78.12 198 PHE A N 1
ATOM 1604 C CA . PHE A 1 198 ? -8.966 6.166 17.376 1.00 78.12 198 PHE A CA 1
ATOM 1605 C C . PHE A 1 198 ? -9.902 6.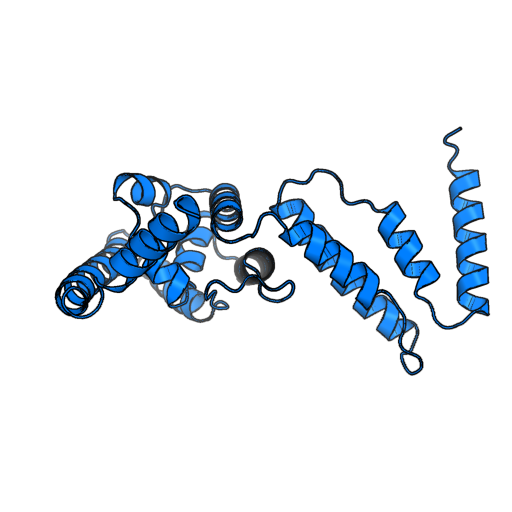315 18.573 1.00 78.12 198 PHE A C 1
ATOM 1607 O O . PHE A 1 198 ? -10.732 5.441 18.827 1.00 78.12 198 PHE A O 1
ATOM 1614 N N . VAL A 1 199 ? -9.785 7.431 19.294 1.00 77.06 199 VAL A N 1
ATOM 1615 C CA . VAL A 1 199 ? -10.551 7.662 20.520 1.00 77.06 199 VAL A CA 1
ATOM 1616 C C . VAL A 1 199 ? -12.033 7.868 20.208 1.00 77.06 199 VAL A C 1
ATOM 1618 O O . VAL A 1 199 ? -12.882 7.259 20.857 1.00 77.06 199 VAL A O 1
ATOM 1621 N N . ASP A 1 200 ? -12.365 8.666 19.189 1.00 82.38 200 ASP A N 1
ATOM 1622 C CA . ASP A 1 200 ? -13.755 8.894 18.769 1.00 82.38 200 ASP A CA 1
ATOM 1623 C C . ASP A 1 200 ? -14.423 7.624 18.210 1.00 82.38 200 ASP A C 1
ATOM 1625 O O . ASP A 1 200 ? -15.647 7.485 18.271 1.00 82.38 200 ASP A O 1
ATOM 1629 N N . GLY A 1 201 ? -13.629 6.681 17.698 1.00 79.12 201 GLY A N 1
ATOM 1630 C CA . GLY A 1 201 ? -14.100 5.411 17.159 1.00 79.12 201 GLY A CA 1
ATOM 1631 C C . GLY A 1 201 ? -14.549 4.390 18.207 1.00 79.12 201 GLY A C 1
ATOM 1632 O O . GLY A 1 201 ? -15.366 3.529 17.882 1.00 79.12 201 GLY A O 1
ATOM 1633 N N . ILE A 1 202 ? -14.083 4.481 19.459 1.00 82.94 202 ILE A N 1
ATOM 1634 C CA . ILE A 1 202 ? -14.380 3.498 20.520 1.00 82.94 202 ILE A CA 1
ATOM 1635 C C . ILE A 1 202 ? -15.867 3.510 20.857 1.00 82.94 202 ILE A C 1
ATOM 1637 O O . ILE A 1 202 ? -16.404 4.552 21.211 1.00 82.94 202 ILE A O 1
ATOM 1641 N N . HIS A 1 203 ? -16.535 2.360 20.803 1.00 81.75 203 HIS A N 1
ATOM 1642 C CA . HIS A 1 203 ? -17.976 2.232 21.043 1.00 81.75 203 HIS A CA 1
ATOM 1643 C C . HIS A 1 203 ? -18.349 2.453 22.519 1.00 81.75 203 HIS A C 1
ATOM 1645 O O . HIS A 1 203 ? -19.379 3.049 22.823 1.00 81.75 203 HIS A O 1
ATOM 1651 N N . THR A 1 204 ? -17.509 1.992 23.448 1.00 80.12 204 THR A N 1
ATOM 1652 C CA . THR A 1 204 ? -17.796 2.032 24.888 1.00 80.12 204 THR A CA 1
ATOM 1653 C C . THR A 1 204 ? -17.559 3.426 25.477 1.00 80.12 204 THR A C 1
ATOM 1655 O O . THR A 1 204 ? -16.414 3.828 25.687 1.00 80.12 204 THR A O 1
ATOM 1658 N N . GLU A 1 205 ? -18.637 4.138 25.820 1.00 80.88 205 GLU A N 1
ATOM 1659 C CA . GLU A 1 205 ? -18.597 5.546 26.255 1.00 80.88 205 GLU A CA 1
ATOM 1660 C C . GLU A 1 205 ? -17.710 5.807 27.483 1.00 80.88 205 GLU A C 1
ATOM 1662 O O . GLU A 1 205 ? -16.954 6.780 27.512 1.00 80.88 205 GLU A O 1
ATOM 1667 N N . HIS A 1 206 ? -17.729 4.915 28.480 1.00 75.06 206 HIS A N 1
ATOM 1668 C CA . HIS A 1 206 ? -16.868 5.048 29.661 1.00 75.06 206 HIS A CA 1
ATOM 1669 C C . HIS A 1 206 ? -15.374 4.935 29.313 1.00 75.06 206 HIS A C 1
ATOM 1671 O O . HIS A 1 206 ? -14.561 5.693 29.840 1.00 75.06 206 HIS A O 1
ATOM 1677 N N . ILE A 1 207 ? -15.011 4.035 28.390 1.00 75.50 207 ILE A N 1
ATOM 1678 C CA . ILE A 1 207 ? -13.623 3.853 27.933 1.00 75.50 207 ILE A CA 1
ATOM 1679 C C . ILE A 1 207 ? -13.195 5.056 27.090 1.00 75.50 207 ILE A C 1
ATOM 1681 O O . ILE A 1 207 ? -12.124 5.617 27.312 1.00 75.50 207 ILE A O 1
ATOM 1685 N N . ARG A 1 208 ? -14.065 5.500 26.177 1.00 81.25 208 ARG A N 1
ATOM 1686 C CA . ARG A 1 208 ? -13.863 6.700 25.361 1.00 81.25 208 ARG A CA 1
ATOM 1687 C C . ARG A 1 208 ? -13.601 7.927 26.237 1.00 81.25 208 ARG A C 1
ATOM 1689 O O . ARG A 1 208 ? -12.602 8.611 26.044 1.00 81.25 208 ARG A O 1
ATOM 1696 N N . THR A 1 209 ? -14.459 8.184 27.222 1.00 80.12 209 THR A N 1
ATOM 1697 C CA . THR A 1 209 ? -14.334 9.331 28.138 1.00 80.12 209 THR A CA 1
ATOM 1698 C C . THR A 1 209 ? -13.053 9.260 28.970 1.00 80.12 209 THR A C 1
ATOM 1700 O O . THR A 1 209 ? -12.345 10.260 29.102 1.00 80.12 209 THR A O 1
ATOM 1703 N N . TYR A 1 210 ? -12.710 8.075 29.487 1.00 76.50 210 TYR A N 1
ATOM 1704 C CA . TYR A 1 210 ? -11.466 7.865 30.228 1.00 76.50 210 TYR A CA 1
ATOM 1705 C C . TYR A 1 210 ? -10.228 8.187 29.378 1.00 76.50 210 TYR A C 1
ATOM 1707 O O . TYR A 1 210 ? -9.350 8.925 29.831 1.00 76.50 210 TYR A O 1
ATOM 1715 N N . LEU A 1 211 ? -10.179 7.680 28.142 1.00 75.25 211 LEU A N 1
ATOM 1716 C CA . LEU A 1 211 ? -9.060 7.897 27.225 1.00 75.25 211 LEU A CA 1
ATOM 1717 C C . LEU A 1 211 ? -8.970 9.350 26.754 1.00 75.25 211 LEU A C 1
ATOM 1719 O O . LEU A 1 211 ? -7.874 9.897 26.757 1.00 75.25 211 LEU A O 1
ATOM 1723 N N . LYS A 1 212 ? -10.097 10.012 26.451 1.00 78.00 212 LYS A N 1
ATOM 1724 C CA . LYS A 1 212 ? -10.121 11.455 26.134 1.00 78.00 212 LYS A CA 1
ATOM 1725 C C . LYS A 1 212 ? -9.499 12.285 27.251 1.00 78.00 212 LYS A C 1
ATOM 1727 O O . LYS A 1 212 ? -8.663 13.145 26.992 1.00 78.00 212 LYS A O 1
ATOM 1732 N N . ARG A 1 213 ? -9.872 12.002 28.503 1.00 78.00 213 ARG A N 1
ATOM 1733 C CA . ARG A 1 213 ? -9.312 12.697 29.666 1.00 78.00 213 ARG A CA 1
ATOM 1734 C C . ARG A 1 213 ? -7.808 12.450 29.792 1.00 78.00 213 ARG A C 1
ATOM 1736 O O . ARG A 1 213 ? -7.059 13.404 29.951 1.00 78.00 213 ARG A O 1
ATOM 1743 N N . LYS A 1 214 ? -7.364 11.194 29.681 1.00 73.38 214 LYS A N 1
ATOM 1744 C CA . LYS A 1 214 ? -5.939 10.837 29.764 1.00 73.38 214 LYS A CA 1
ATOM 1745 C C . LYS A 1 214 ? -5.102 11.465 28.653 1.00 73.38 214 LYS A C 1
ATOM 1747 O O . LYS A 1 214 ? -3.995 11.914 28.920 1.00 73.38 214 LYS A O 1
ATOM 1752 N N . PHE A 1 215 ? -5.648 11.537 27.445 1.00 68.69 215 PHE A N 1
ATOM 1753 C CA . PHE A 1 215 ? -4.999 12.181 26.311 1.00 68.69 215 PHE A CA 1
ATOM 1754 C C . PHE A 1 215 ? -4.852 13.692 26.537 1.00 68.69 215 PHE A C 1
ATOM 1756 O O . PHE A 1 215 ? -3.762 14.236 26.399 1.00 68.69 215 PHE A O 1
ATOM 1763 N N . ASN A 1 216 ? -5.914 14.360 26.998 1.00 72.25 216 ASN A N 1
ATOM 1764 C CA . ASN A 1 216 ? -5.862 15.784 27.334 1.00 72.25 216 ASN A CA 1
ATOM 1765 C C . ASN A 1 216 ? -4.871 16.082 28.474 1.00 72.25 216 ASN A C 1
ATOM 1767 O O . ASN A 1 216 ? -4.161 17.082 28.412 1.00 72.25 216 ASN A O 1
ATOM 1771 N N . GLU A 1 217 ? -4.797 15.214 29.492 1.00 74.75 217 GLU A N 1
ATOM 1772 C CA . GLU A 1 217 ? -3.819 15.296 30.591 1.00 74.75 217 GLU A CA 1
ATOM 1773 C C . GLU A 1 217 ? -2.364 15.133 30.107 1.00 74.75 217 GLU A C 1
ATOM 1775 O O . GLU A 1 217 ? -1.466 15.760 30.663 1.00 74.75 217 GLU A O 1
ATOM 1780 N N . ALA A 1 218 ? -2.115 14.295 29.095 1.00 63.62 218 ALA A N 1
ATOM 1781 C CA . ALA A 1 218 ? -0.785 14.117 28.506 1.00 63.62 218 ALA A CA 1
ATOM 1782 C C . ALA A 1 218 ? -0.379 15.335 27.661 1.00 63.62 218 ALA A C 1
ATOM 1784 O O . ALA A 1 218 ? 0.682 15.912 27.877 1.00 63.62 218 ALA A O 1
ATOM 1785 N N . MET A 1 219 ? -1.282 15.817 26.802 1.00 59.09 219 MET A N 1
ATOM 1786 C CA . MET A 1 219 ? -1.044 16.991 25.951 1.00 59.09 219 MET A CA 1
ATOM 1787 C C . MET A 1 219 ? -0.842 18.288 26.751 1.00 59.09 219 MET A C 1
ATOM 1789 O O . MET A 1 219 ? -0.164 19.199 26.289 1.00 59.09 219 MET A O 1
ATOM 1793 N N . THR A 1 220 ? -1.402 18.383 27.963 1.00 62.19 220 THR A N 1
ATOM 1794 C CA . THR A 1 220 ? -1.154 19.513 28.880 1.00 62.19 220 THR A CA 1
ATOM 1795 C C . THR A 1 220 ? 0.133 19.373 29.694 1.00 62.19 220 THR A C 1
ATOM 1797 O O . THR A 1 220 ? 0.635 20.379 30.190 1.00 62.19 220 THR A O 1
ATOM 1800 N N . LYS A 1 221 ? 0.689 18.162 29.829 1.00 56.88 221 LYS A N 1
ATOM 1801 C CA . LYS A 1 221 ? 1.981 17.925 30.492 1.00 56.88 221 LYS A CA 1
ATOM 1802 C C . LYS A 1 221 ? 3.183 18.107 29.565 1.00 56.88 221 LYS A C 1
ATOM 1804 O O . LYS A 1 221 ? 4.230 18.511 30.059 1.00 56.88 221 LYS A O 1
ATOM 1809 N N . ASP A 1 222 ? 3.019 17.876 28.262 1.00 47.84 222 ASP A N 1
ATOM 1810 C CA . ASP A 1 222 ? 4.104 17.969 27.270 1.00 47.84 222 ASP A CA 1
ATOM 1811 C C . ASP A 1 222 ? 4.319 19.376 26.676 1.00 47.84 222 ASP A C 1
ATOM 1813 O O . ASP A 1 222 ? 5.172 19.550 25.814 1.00 47.84 222 ASP A O 1
ATOM 1817 N N . GLY A 1 223 ? 3.600 20.395 27.162 1.00 41.34 223 GLY A N 1
ATOM 1818 C CA . GLY A 1 223 ? 4.009 21.802 27.071 1.00 41.34 223 GLY A CA 1
ATOM 1819 C C . GLY A 1 223 ? 4.506 22.289 25.704 1.00 41.34 223 GLY A C 1
ATOM 1820 O O . GLY A 1 223 ? 5.674 22.640 25.565 1.00 41.34 223 GLY A O 1
ATOM 1821 N N . VAL A 1 224 ? 3.603 22.432 24.733 1.00 42.16 224 VAL A N 1
ATOM 1822 C CA . VAL A 1 224 ? 3.749 23.478 23.709 1.00 42.16 224 VAL A CA 1
ATOM 1823 C C . VAL A 1 224 ? 2.660 24.506 23.977 1.00 42.16 224 VAL A C 1
ATOM 1825 O O . VAL A 1 224 ? 1.486 24.283 23.677 1.00 42.16 224 VAL A O 1
ATOM 1828 N N . SER A 1 225 ? 3.075 25.587 24.635 1.00 36.16 225 SER A N 1
ATOM 1829 C CA . SER A 1 225 ? 2.356 26.858 24.654 1.00 36.16 225 SER A CA 1
ATOM 1830 C C . SER A 1 225 ? 2.749 27.701 23.450 1.00 36.16 225 SER A C 1
ATOM 1832 O O . SER A 1 225 ? 3.852 27.475 22.904 1.00 36.16 225 SER A O 1
#

pLDDT: mean 70.02, std 19.6, range [29.48, 93.38]

InterPro domains:
  IPR005162 Retrotransposon-derived protein PEG10, N-terminal capsid-like domain [PF03732] (101-178)

Sequence (225 aa):
LDQTREHFREVHDALAFLPGCMHQQATVLGEKEKAFLSSTNSGTGSAGRKDIYKFAKDLPKFNGECDINRSVVSWLKDVEHQLQFHQVSSDQWVGAAIIAFGHVPRHWFVSLPPEETEQFSIESDTWEEFTTFMIARWLPAEFIGKLEEYVRKNTKQGVKESLGKYIERFQSLLAHVAACYRLTARAYVPIGLWEKHFVDGIHTEHIRTYLKRKFNEAMTKDGVS

Secondary structure (DSSP, 8-state):
--HHHHHHHHHHHHHHTTTTSHHHHHHHHHHHHHHHHHHTTSSS-TTHHHHHHHHHHHSPPB----STTTSHHHHHHHHHHHHHHTT--GGGHHHHHHHTB-HHHHHHHHHS-HHHHHHT-TTT--HHHHHHHHHHHHS-TTHHHHHHHHHHHH-SPPTT--HHHHHHHHHHHHHHHHHHHHHTT-----HHHHHHHHHHH-S-HHHHHHHHHHHHHHHHHS---

Organism: NCBI:txid3032